Protein AF-A0A9E5V1C5-F1 (afdb_monomer_lite)

Radius of gyration: 19.88 Å; chains: 1; bounding box: 45×52×48 Å

Secondary structure (DSSP, 8-state):
-----TT----SGGGS-HHHHHHHHHHHHHHHHHHHTT----TTTT-------EEEB---HHHHHS--EEEEEEE-HHHHHHHHHHH---EEEETTEEEEEE--PPB---TTHHHHHHHHHTT-----S-TTPEEEEE-TTS-EEE-S----HHHHHHHHHHHHT-S------SSSSPPSSTTSTT-

pLDDT: mean 80.0, std 13.7, range [32.94, 95.69]

Foldseek 3Di:
DDDDQPPHACLDCVVDDPVRVVVVVVVVVVQVVCVVVVNDDD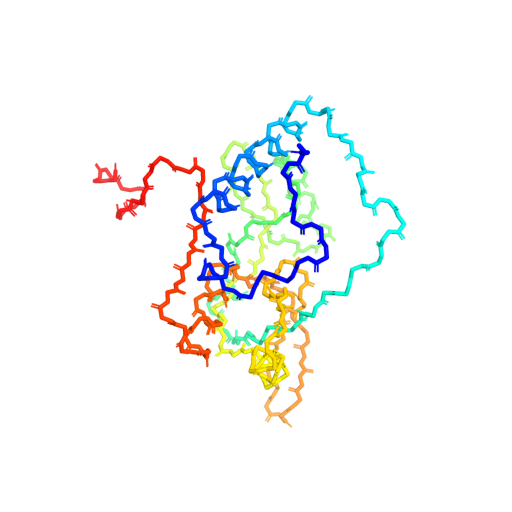PQPPPDDDADDEFEFDPPVVLQVDFDAFDDDWAAPVVVVVCCVPPVFDWDDDDNTIGTTFGAGQTDAGPCLVVVLVCSVVVHHHDYLDWDHFHWYQDPVRDIGGDPHTHDSVSVQVRSCVSNVPPDDDDDDPDPDDDDPPPDPRD

Sequence (187 aa):
MSFNLRNRSLLTILDLNQSELLYLLDLAHDLKRVKYSKTEQQHLKGKNIALIFEKPSTRTRCAFAHPTKPIGPIYTQTEAERLAAERGWAIAPDGDAYRRVVPSPEPRRILEMGAIQLLVQSGVLVICVGGGGIPVIVTPLGGIRGVEAVIDKDLAAALLATSLRAEALLLLTDVDAVYTDWGTSAA

Structure (mmCIF, N/CA/C/O backbone):
data_AF-A0A9E5V1C5-F1
#
_entry.id   AF-A0A9E5V1C5-F1
#
loop_
_atom_site.group_PDB
_atom_site.id
_atom_site.type_symbol
_atom_site.label_atom_id
_atom_site.label_alt_id
_atom_site.label_comp_id
_atom_site.label_asym_id
_atom_site.label_entity_id
_atom_site.label_seq_id
_atom_site.pdbx_PDB_ins_code
_atom_site.Cartn_x
_atom_site.Cartn_y
_atom_site.Cartn_z
_atom_site.occupancy
_atom_site.B_iso_or_equiv
_atom_site.auth_seq_id
_atom_site.auth_comp_id
_atom_site.auth_asym_id
_atom_site.auth_atom_id
_atom_site.pdbx_PDB_model_num
ATOM 1 N N . MET A 1 1 ? -15.435 28.798 14.109 1.00 45.38 1 MET A N 1
ATOM 2 C CA . MET A 1 1 ? -14.147 28.112 14.369 1.00 45.38 1 MET A CA 1
ATOM 3 C C . MET A 1 1 ? -13.798 27.301 13.134 1.00 45.38 1 MET A C 1
ATOM 5 O O . MET A 1 1 ? -14.719 26.748 12.548 1.00 45.38 1 MET A O 1
ATOM 9 N N . SER A 1 2 ? -12.534 27.256 12.702 1.00 69.81 2 SER A N 1
ATOM 10 C CA . SER A 1 2 ? -12.152 26.370 11.596 1.00 69.81 2 SER A CA 1
ATOM 11 C C . SER A 1 2 ? -12.303 24.913 12.036 1.00 69.81 2 SER A C 1
ATOM 13 O O . SER A 1 2 ? -11.806 24.510 13.093 1.00 69.81 2 SER A O 1
ATOM 15 N N . PHE A 1 3 ? -13.040 24.140 11.243 1.00 83.75 3 PHE A N 1
ATOM 16 C CA . PHE A 1 3 ? -13.225 22.713 11.465 1.00 83.75 3 PHE A CA 1
ATOM 17 C C . PHE A 1 3 ? -11.860 22.010 11.391 1.00 83.75 3 PHE A C 1
ATOM 19 O O . PHE A 1 3 ? -11.086 22.279 10.473 1.00 83.75 3 PHE A O 1
ATOM 26 N N . ASN A 1 4 ? -11.505 21.182 12.380 1.00 86.19 4 ASN A N 1
ATOM 27 C CA . ASN A 1 4 ? -10.223 20.472 12.389 1.00 86.19 4 ASN A CA 1
ATOM 28 C C . ASN A 1 4 ? -10.268 19.188 13.229 1.00 86.19 4 ASN A C 1
ATOM 30 O O . ASN A 1 4 ? -11.054 19.075 14.163 1.00 86.19 4 ASN A O 1
ATOM 34 N N . LEU A 1 5 ? -9.352 18.268 12.917 1.00 85.62 5 LEU A N 1
ATOM 35 C CA . LEU A 1 5 ? -9.169 16.976 13.589 1.00 85.62 5 LEU A CA 1
ATOM 36 C C . LEU A 1 5 ? -7.790 16.878 14.273 1.00 85.62 5 LEU A C 1
ATOM 38 O O . LEU A 1 5 ? -7.150 15.828 14.274 1.00 85.62 5 LEU A O 1
ATOM 42 N N . ARG A 1 6 ? -7.251 17.986 14.797 1.00 81.94 6 ARG A N 1
ATOM 43 C CA . ARG A 1 6 ? -5.910 17.970 15.412 1.00 81.94 6 ARG A CA 1
ATOM 44 C C . ARG A 1 6 ? -5.895 17.109 16.675 1.00 81.94 6 ARG A C 1
ATOM 46 O O . ARG A 1 6 ? -6.834 17.151 17.461 1.00 81.94 6 ARG A O 1
ATOM 53 N N . ASN A 1 7 ? -4.802 16.368 16.879 1.00 71.62 7 ASN A N 1
ATOM 54 C CA . ASN A 1 7 ? -4.616 15.426 17.994 1.00 71.62 7 ASN A CA 1
ATOM 55 C C . ASN A 1 7 ? -5.717 14.355 18.113 1.00 71.62 7 ASN A C 1
ATOM 57 O O . ASN A 1 7 ? -5.852 13.728 19.161 1.00 71.62 7 ASN A O 1
ATOM 61 N N . ARG A 1 8 ? -6.494 14.132 17.048 1.00 65.88 8 ARG A N 1
ATOM 62 C CA . ARG A 1 8 ? -7.441 13.025 16.963 1.00 65.88 8 ARG A CA 1
ATOM 63 C C . ARG A 1 8 ? -6.730 11.787 16.436 1.00 65.88 8 ARG A C 1
ATOM 65 O O . ARG A 1 8 ? -6.003 11.849 15.445 1.00 65.88 8 ARG A O 1
ATOM 72 N N . SER A 1 9 ? -7.009 10.662 17.075 1.00 51.53 9 SER A N 1
ATOM 73 C CA . SER A 1 9 ? -6.799 9.343 16.488 1.00 51.53 9 SER A CA 1
ATOM 74 C C . SER A 1 9 ? -7.978 9.029 15.556 1.00 51.53 9 SER A C 1
ATOM 76 O O . SER A 1 9 ? -9.112 9.399 15.854 1.00 51.53 9 SER A O 1
ATOM 78 N N . LEU A 1 10 ? -7.711 8.373 14.430 1.00 57.38 10 LEU A N 1
ATOM 79 C CA . LEU A 1 10 ? -8.699 7.872 13.465 1.00 57.38 10 LEU A CA 1
ATOM 80 C C . LEU A 1 10 ? -8.613 6.339 13.448 1.00 57.38 10 LEU A C 1
ATOM 82 O O . LEU A 1 10 ? -7.885 5.795 12.633 1.00 57.38 10 LEU A O 1
ATOM 86 N N . LEU A 1 11 ? -9.259 5.645 14.390 1.00 52.28 11 LEU A N 1
ATOM 87 C CA . LEU A 1 11 ? -9.093 4.193 14.596 1.00 52.28 11 LEU A CA 1
ATOM 88 C C . LEU A 1 11 ? -9.928 3.394 13.598 1.00 52.28 11 LEU A C 1
ATOM 90 O O . LEU A 1 11 ? -9.489 2.382 13.056 1.00 52.28 11 LEU A O 1
ATOM 94 N N . THR A 1 12 ? -11.145 3.875 13.377 1.00 48.09 12 THR A N 1
ATOM 95 C CA . THR A 1 12 ? -12.145 3.324 12.471 1.00 48.09 12 THR A CA 1
ATOM 96 C C . THR A 1 12 ? -12.968 4.463 11.879 1.00 48.09 12 THR A C 1
ATOM 98 O O . THR A 1 12 ? -13.038 5.561 12.431 1.00 48.09 12 THR A O 1
ATOM 101 N N . ILE A 1 13 ? -13.631 4.207 10.751 1.00 67.56 13 ILE A N 1
ATOM 102 C CA . ILE A 1 13 ? -14.575 5.167 10.172 1.00 67.56 13 ILE A CA 1
ATOM 103 C C . ILE A 1 13 ? -15.761 5.446 11.107 1.00 67.56 13 ILE A C 1
ATOM 105 O O . ILE A 1 13 ? -16.366 6.507 11.014 1.00 67.56 13 ILE A O 1
ATOM 109 N N . LEU A 1 14 ? -16.053 4.535 12.044 1.00 67.50 14 LEU A N 1
ATOM 110 C CA . LEU A 1 14 ? -17.102 4.711 13.053 1.00 67.50 14 LEU A CA 1
ATOM 111 C C . LEU A 1 14 ? -16.777 5.814 14.077 1.00 67.50 14 LEU A C 1
ATOM 113 O O . LEU A 1 14 ? -17.687 6.322 14.724 1.00 67.50 14 LEU A O 1
ATOM 117 N N . ASP A 1 15 ? -15.507 6.220 14.198 1.00 70.00 15 ASP A N 1
ATOM 118 C CA . ASP A 1 15 ? -15.093 7.324 15.079 1.00 70.00 15 ASP A CA 1
ATOM 119 C C . ASP A 1 15 ? -15.381 8.703 14.472 1.00 70.00 15 ASP A C 1
ATOM 121 O O . ASP A 1 15 ? -15.167 9.735 15.122 1.00 70.00 15 ASP A O 1
ATOM 125 N N . LEU A 1 16 ? -15.793 8.726 13.203 1.00 80.38 16 LEU A N 1
ATOM 126 C CA . LEU A 1 16 ? -16.091 9.930 12.456 1.00 80.38 16 LEU A CA 1
ATOM 127 C C . LEU A 1 16 ? -17.596 10.098 12.344 1.00 80.38 16 LEU A C 1
ATOM 129 O O . LEU A 1 16 ? -18.310 9.224 11.852 1.00 80.38 16 LEU A O 1
ATOM 133 N N . ASN A 1 17 ? -18.078 11.277 12.715 1.00 86.88 17 ASN A N 1
ATOM 134 C CA . ASN A 1 17 ? -19.391 11.686 12.246 1.00 86.88 17 ASN A CA 1
ATOM 135 C C . ASN A 1 17 ? -19.334 12.058 10.752 1.00 86.88 17 ASN A C 1
ATOM 137 O O . ASN A 1 17 ? -18.265 12.271 10.173 1.00 86.88 17 ASN A O 1
ATOM 141 N N . GLN A 1 18 ? -20.505 12.174 10.126 1.00 88.06 18 GLN A N 1
ATOM 142 C CA . GLN A 1 18 ? -20.627 12.487 8.701 1.00 88.06 18 GLN A CA 1
ATOM 143 C C . GLN A 1 18 ? -19.845 13.748 8.297 1.00 88.06 18 GLN A C 1
ATOM 145 O O . GLN A 1 18 ? -19.203 13.762 7.251 1.00 88.06 18 GLN A O 1
ATOM 150 N N . SER A 1 19 ? -19.862 14.797 9.121 1.00 91.00 19 SER A N 1
ATOM 151 C CA . SER A 1 19 ? -19.159 16.050 8.832 1.00 91.00 19 SER A CA 1
ATOM 152 C C . SER A 1 19 ? -17.639 15.888 8.893 1.00 91.00 19 SER A C 1
ATOM 154 O O . SER A 1 19 ? -16.930 16.459 8.071 1.00 91.00 19 SER A O 1
ATOM 156 N N . GLU A 1 20 ? -17.128 15.092 9.836 1.00 89.62 20 GLU A N 1
ATOM 157 C CA . GLU A 1 20 ? -15.695 14.788 9.946 1.00 89.62 20 GLU A CA 1
ATOM 158 C C . GLU A 1 20 ? -15.205 13.929 8.778 1.00 89.62 20 GLU A C 1
ATOM 160 O O . GLU A 1 20 ? -14.121 14.178 8.246 1.00 89.62 20 GLU A O 1
ATOM 165 N N . LEU A 1 21 ? -16.015 12.959 8.348 1.00 87.12 21 LEU A N 1
ATOM 166 C CA . LEU A 1 21 ? -15.720 12.143 7.176 1.00 87.12 21 LEU A CA 1
ATOM 167 C C . LEU A 1 21 ? -15.693 12.990 5.899 1.00 87.12 21 LEU A C 1
ATOM 169 O O . LEU A 1 21 ? -14.724 12.917 5.147 1.00 87.12 21 LEU A O 1
ATOM 173 N N . LEU A 1 22 ? -16.714 13.823 5.677 1.00 90.88 22 LEU A N 1
ATOM 174 C CA . LEU A 1 22 ? -16.767 14.727 4.524 1.00 90.88 22 LEU A CA 1
ATOM 175 C C . LEU A 1 22 ? -15.579 15.694 4.520 1.00 90.88 22 LEU A C 1
ATOM 177 O O . LEU A 1 22 ? -14.919 15.838 3.498 1.00 90.88 22 LEU A O 1
ATOM 181 N N . TYR A 1 23 ? -15.222 16.255 5.677 1.00 92.31 23 TYR A N 1
ATOM 182 C CA . TYR A 1 23 ? -14.036 17.099 5.802 1.00 92.31 23 TYR A CA 1
ATOM 183 C C . TYR A 1 23 ? -12.741 16.376 5.399 1.00 92.31 23 TYR A C 1
ATOM 185 O O . TYR A 1 23 ? -11.896 16.962 4.725 1.00 92.31 23 TYR A O 1
ATOM 193 N N . LEU A 1 24 ? -12.557 15.112 5.800 1.00 88.06 24 LEU A N 1
ATOM 194 C CA . LEU A 1 24 ? -11.379 14.332 5.408 1.00 88.06 24 LEU A CA 1
ATOM 195 C C . LEU A 1 24 ? -11.354 14.032 3.907 1.00 88.06 24 LEU A C 1
ATOM 197 O O . LEU A 1 24 ? -10.277 14.064 3.310 1.00 88.06 24 LEU A O 1
ATOM 201 N N . LEU A 1 25 ? -12.513 13.758 3.303 1.00 87.81 25 LEU A N 1
ATOM 202 C CA . LEU A 1 25 ? -12.638 13.536 1.862 1.00 87.81 25 LEU A CA 1
ATOM 203 C C . LEU A 1 25 ? -12.319 14.812 1.071 1.00 87.81 25 LEU A C 1
ATOM 205 O O . LEU A 1 25 ? -11.510 14.757 0.144 1.00 87.81 25 LEU A O 1
ATOM 209 N N . ASP A 1 26 ? -12.867 15.954 1.486 1.00 92.88 26 ASP A N 1
ATOM 210 C CA . ASP A 1 26 ? -12.590 17.260 0.879 1.00 92.88 26 ASP A CA 1
ATOM 211 C C . ASP A 1 26 ? -11.104 17.620 1.009 1.00 92.88 26 ASP A C 1
ATOM 213 O O . ASP A 1 26 ? -10.451 17.987 0.031 1.00 92.88 26 ASP A O 1
ATOM 217 N N . LEU A 1 27 ? -10.524 17.420 2.198 1.00 90.81 27 LEU A N 1
ATOM 218 C CA . LEU A 1 27 ? -9.102 17.656 2.433 1.00 90.81 27 LEU A CA 1
ATOM 219 C C . LEU A 1 27 ? -8.223 16.748 1.562 1.00 90.81 27 LEU A C 1
ATOM 221 O O . LEU A 1 27 ? -7.225 17.207 1.007 1.00 90.81 27 LEU A O 1
ATOM 225 N N . ALA A 1 28 ? -8.569 15.466 1.429 1.00 83.56 28 ALA A N 1
ATOM 226 C CA . ALA A 1 28 ? -7.840 14.533 0.575 1.00 83.56 28 ALA A CA 1
ATOM 227 C C . ALA A 1 28 ? -7.922 14.940 -0.905 1.00 83.56 28 ALA A C 1
ATOM 229 O O . ALA A 1 28 ? -6.905 14.908 -1.606 1.00 83.56 28 ALA A O 1
ATOM 230 N N . HIS A 1 29 ? -9.102 15.363 -1.365 1.00 87.50 29 HIS A N 1
ATOM 231 C CA . HIS A 1 29 ? -9.308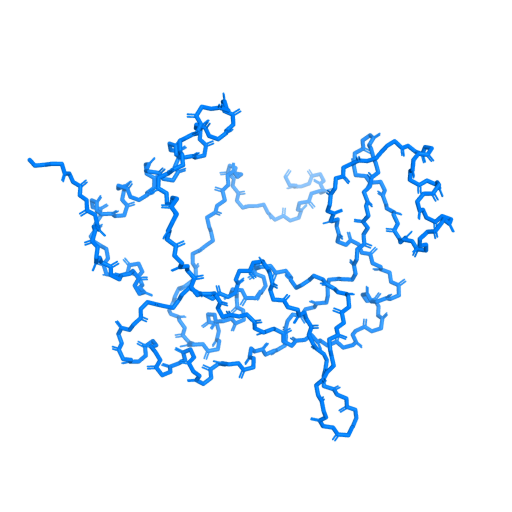 15.884 -2.713 1.00 87.50 29 HIS A CA 1
ATOM 232 C C . HIS A 1 29 ? -8.445 17.127 -2.972 1.00 87.50 29 HIS A C 1
ATOM 234 O O . HIS A 1 29 ? -7.719 17.186 -3.968 1.00 87.50 29 HIS A O 1
ATOM 240 N N . ASP A 1 30 ? -8.450 18.086 -2.046 1.00 91.25 30 ASP A N 1
ATOM 241 C CA . ASP A 1 30 ? -7.667 19.314 -2.154 1.00 91.25 30 ASP A CA 1
ATOM 242 C C . ASP A 1 30 ? -6.163 19.050 -2.156 1.00 91.25 30 ASP A C 1
ATOM 244 O O . ASP A 1 30 ? -5.456 19.559 -3.028 1.00 91.25 30 ASP A O 1
ATOM 248 N N . LEU A 1 31 ? -5.670 18.211 -1.238 1.00 87.12 31 LEU A N 1
ATOM 249 C CA . LEU A 1 31 ? -4.260 17.814 -1.183 1.00 87.12 31 LEU A CA 1
ATOM 250 C C . LEU A 1 31 ? -3.818 17.129 -2.479 1.00 87.12 31 LEU A C 1
ATOM 252 O O . LEU A 1 31 ? -2.732 17.400 -2.997 1.00 87.12 31 LEU A O 1
ATOM 256 N N . LYS A 1 32 ? -4.676 16.275 -3.044 1.00 84.88 32 LYS A N 1
ATOM 257 C CA . LYS A 1 32 ? -4.422 15.637 -4.334 1.00 84.88 32 LYS A CA 1
ATOM 258 C C . LYS A 1 32 ? -4.339 16.684 -5.446 1.00 84.88 32 LYS A C 1
ATOM 260 O O . LYS A 1 32 ? -3.356 16.701 -6.187 1.00 84.88 32 LYS A O 1
ATOM 265 N N . ARG A 1 33 ? -5.313 17.592 -5.526 1.00 91.62 33 ARG A N 1
ATOM 266 C CA . ARG A 1 33 ? -5.356 18.675 -6.518 1.00 91.62 33 ARG A CA 1
ATOM 267 C C . ARG A 1 33 ? -4.103 19.553 -6.467 1.00 91.62 33 ARG A C 1
ATOM 269 O O . ARG A 1 33 ? -3.463 19.726 -7.502 1.00 91.62 33 ARG A O 1
ATOM 276 N N . VAL A 1 34 ? -3.708 20.042 -5.285 1.00 91.50 34 VAL A N 1
ATOM 277 C CA . VAL A 1 34 ? -2.530 20.925 -5.143 1.00 91.50 34 VAL A CA 1
ATOM 278 C C . VAL A 1 34 ? -1.211 20.219 -5.455 1.00 91.50 34 VAL A C 1
ATOM 280 O O . VAL A 1 34 ? -0.269 20.849 -5.940 1.00 91.50 34 VAL A O 1
ATOM 283 N N . LYS A 1 35 ? -1.137 18.903 -5.227 1.00 83.62 35 LYS A N 1
ATOM 284 C CA . LYS A 1 35 ? 0.010 18.087 -5.627 1.00 83.62 35 LYS A CA 1
ATOM 285 C C . LYS A 1 35 ? 0.129 17.996 -7.149 1.00 83.62 35 LYS A C 1
ATOM 287 O O . LYS A 1 35 ? 1.217 18.211 -7.682 1.00 83.62 35 LYS A O 1
ATOM 292 N N . TYR A 1 36 ? -0.971 17.735 -7.861 1.00 83.44 36 TYR A N 1
ATOM 293 C CA . TYR A 1 36 ? -0.964 17.681 -9.331 1.00 83.44 36 TYR A CA 1
ATOM 294 C C . TYR A 1 36 ? -0.681 19.040 -9.975 1.00 83.44 36 TYR A C 1
ATOM 296 O O . TYR A 1 36 ? 0.046 19.101 -10.965 1.00 83.44 36 TYR A O 1
ATOM 304 N N . SER A 1 37 ? -1.175 20.134 -9.389 1.00 91.19 37 SER A N 1
ATOM 305 C CA . SER A 1 37 ? -0.855 21.493 -9.846 1.00 91.19 37 SER A CA 1
ATOM 306 C C . SER A 1 37 ? 0.536 21.978 -9.423 1.00 91.19 37 SER A C 1
ATOM 308 O O . SER A 1 37 ? 0.910 23.094 -9.770 1.00 91.19 37 SER A O 1
ATOM 310 N N . LYS A 1 38 ? 1.319 21.163 -8.698 1.00 88.81 38 LYS A N 1
ATOM 311 C CA . LYS A 1 38 ? 2.656 21.504 -8.173 1.00 88.81 38 LYS A CA 1
ATOM 312 C C . LYS A 1 38 ? 2.671 22.741 -7.260 1.00 88.81 38 LYS A C 1
ATOM 314 O O . LYS A 1 38 ? 3.682 23.430 -7.164 1.00 88.81 38 LYS A O 1
ATOM 319 N N . THR A 1 39 ? 1.567 23.006 -6.566 1.00 92.44 39 THR A N 1
ATOM 320 C CA . THR A 1 39 ? 1.412 24.120 -5.611 1.00 92.44 39 THR A CA 1
ATOM 321 C C . THR A 1 39 ? 1.325 23.640 -4.159 1.00 92.44 39 THR A C 1
ATOM 323 O O . THR A 1 39 ? 0.859 24.369 -3.285 1.00 92.44 39 THR A O 1
ATOM 326 N N . GLU A 1 40 ? 1.731 22.397 -3.893 1.00 91.81 40 GLU A N 1
ATOM 327 C CA . GLU A 1 40 ? 1.742 21.794 -2.559 1.00 91.81 40 GLU A CA 1
ATOM 328 C C . GLU A 1 40 ? 2.684 22.541 -1.597 1.00 91.81 40 GLU A C 1
ATOM 330 O O . GLU A 1 40 ? 3.804 22.912 -1.951 1.00 91.81 40 GLU A O 1
ATOM 335 N N . GLN A 1 41 ? 2.241 22.721 -0.349 1.00 92.12 41 GLN A N 1
ATOM 336 C CA . GLN A 1 41 ? 3.047 23.283 0.734 1.00 92.12 41 GLN A CA 1
ATOM 337 C C . GLN A 1 41 ? 3.414 22.204 1.761 1.00 92.12 41 GLN A C 1
ATOM 339 O O . GLN A 1 41 ? 2.605 21.358 2.138 1.00 92.12 41 GLN A O 1
ATOM 344 N N . GLN A 1 42 ? 4.649 22.249 2.266 1.00 85.56 42 GLN A N 1
ATOM 345 C CA . GLN A 1 42 ? 5.155 21.262 3.223 1.00 85.56 42 GLN A CA 1
ATOM 346 C C . GLN A 1 42 ? 4.707 21.574 4.659 1.00 85.56 42 GLN A C 1
ATOM 348 O O . GLN A 1 42 ? 5.436 22.191 5.435 1.00 85.56 42 GLN A O 1
ATOM 353 N N . HIS A 1 43 ? 3.522 21.101 5.044 1.00 85.75 43 HIS A N 1
ATOM 354 C CA . HIS A 1 43 ? 2.947 21.360 6.374 1.00 85.75 43 HIS A CA 1
ATOM 355 C C . HIS A 1 43 ? 3.533 20.510 7.518 1.00 85.75 43 HIS A C 1
ATOM 357 O O . HIS A 1 43 ? 3.315 20.824 8.687 1.00 85.75 43 HIS A O 1
ATOM 363 N N . LEU A 1 44 ? 4.280 19.443 7.209 1.00 79.88 44 LEU A N 1
ATOM 364 C CA . LEU A 1 44 ? 4.800 18.480 8.195 1.00 79.88 44 LEU A CA 1
ATOM 365 C C . LEU A 1 44 ? 6.328 18.531 8.366 1.00 79.88 44 LEU A C 1
ATOM 367 O O . LEU A 1 44 ? 6.926 17.609 8.921 1.00 79.88 44 LEU A O 1
ATOM 371 N N . LYS A 1 45 ? 6.985 19.603 7.905 1.00 79.88 45 LYS A N 1
ATOM 372 C CA . LYS A 1 45 ? 8.441 19.756 8.029 1.00 79.88 45 LYS A CA 1
ATOM 373 C C . LYS A 1 45 ? 8.869 19.684 9.505 1.00 79.88 45 LYS A C 1
ATOM 375 O O . LYS A 1 45 ? 8.339 20.403 10.346 1.00 79.88 45 LYS A O 1
ATOM 380 N N . GLY A 1 46 ? 9.827 18.807 9.813 1.00 63.50 46 GLY A N 1
ATOM 381 C CA . GLY A 1 46 ? 10.335 18.594 11.176 1.00 63.50 46 GLY A CA 1
ATOM 382 C C . GLY A 1 46 ? 9.480 17.674 12.058 1.00 63.50 46 GLY A C 1
ATOM 383 O O . GLY A 1 46 ? 9.770 17.537 13.244 1.00 63.50 46 GLY A O 1
ATOM 384 N N . LYS A 1 47 ? 8.431 17.041 11.514 1.00 54.81 47 LYS A N 1
ATOM 385 C CA . LYS A 1 47 ? 7.675 15.994 12.213 1.00 54.81 47 LYS A CA 1
ATOM 386 C C . LYS A 1 47 ? 8.281 14.623 11.919 1.00 54.81 47 LYS A C 1
ATOM 388 O O . LYS A 1 47 ? 8.507 14.281 10.763 1.00 54.81 47 LYS A O 1
ATOM 393 N N . ASN A 1 48 ? 8.492 13.835 12.969 1.00 41.50 48 ASN A N 1
ATOM 394 C CA . ASN A 1 48 ? 8.916 12.442 12.862 1.00 41.50 48 ASN A CA 1
ATOM 395 C C . ASN A 1 48 ? 7.676 11.548 12.957 1.00 41.50 48 ASN A C 1
ATOM 397 O O . ASN A 1 48 ? 6.938 11.627 13.937 1.00 41.50 48 ASN A O 1
ATOM 401 N N . ILE A 1 49 ? 7.443 10.722 11.938 1.00 45.94 49 ILE A N 1
ATOM 402 C CA . ILE A 1 49 ? 6.338 9.759 11.889 1.00 45.94 49 ILE A CA 1
ATOM 403 C C . ILE A 1 49 ? 6.960 8.365 11.928 1.00 45.94 49 ILE A C 1
ATOM 405 O O . ILE A 1 49 ? 7.751 8.021 11.052 1.00 45.94 49 ILE A O 1
ATOM 409 N N . ALA A 1 50 ? 6.624 7.574 12.947 1.00 32.94 50 ALA A N 1
ATOM 410 C CA . ALA A 1 50 ? 7.010 6.171 12.999 1.00 32.94 50 ALA A CA 1
ATOM 411 C C . ALA A 1 50 ? 6.034 5.360 12.146 1.00 32.94 50 ALA A C 1
ATOM 413 O O . ALA A 1 50 ? 4.821 5.433 12.337 1.00 32.94 50 ALA A O 1
ATOM 414 N N . LEU A 1 51 ? 6.572 4.602 11.198 1.00 36.88 51 LEU A N 1
ATOM 415 C CA . LEU A 1 51 ? 5.797 3.731 10.332 1.00 36.88 51 LEU A CA 1
ATOM 416 C C . LEU A 1 51 ? 6.265 2.295 10.561 1.00 36.88 51 LEU A C 1
ATOM 418 O O . LEU A 1 51 ? 7.436 1.986 10.346 1.00 36.88 51 LEU A O 1
ATOM 422 N N . ILE A 1 52 ? 5.366 1.430 11.026 1.00 41.88 52 ILE A N 1
ATOM 423 C CA . ILE A 1 52 ? 5.684 0.028 11.312 1.00 41.88 52 ILE A CA 1
ATOM 424 C C . ILE A 1 52 ? 5.336 -0.796 10.075 1.00 41.88 52 ILE A C 1
ATOM 426 O O . ILE A 1 52 ? 4.177 -0.835 9.647 1.00 41.88 52 ILE A O 1
ATOM 430 N N . PHE A 1 53 ? 6.344 -1.444 9.490 1.00 45.28 53 PHE A N 1
ATOM 431 C CA . PHE A 1 53 ? 6.166 -2.229 8.278 1.00 45.28 53 PHE A CA 1
ATOM 432 C C . PHE A 1 53 ? 7.000 -3.519 8.269 1.00 45.28 53 PHE A C 1
ATOM 434 O O . PHE A 1 53 ? 8.150 -3.491 7.842 1.00 45.28 53 PHE A O 1
ATOM 441 N N . GLU A 1 54 ? 6.388 -4.670 8.547 1.00 48.03 54 GLU A N 1
ATOM 442 C CA . GLU A 1 54 ? 6.849 -5.938 7.974 1.00 48.03 54 GLU A CA 1
ATOM 443 C C . GLU A 1 54 ? 5.669 -6.741 7.418 1.00 48.03 54 GLU A C 1
ATOM 445 O O . GLU A 1 54 ? 4.608 -6.890 8.028 1.00 48.03 54 GLU A O 1
ATOM 450 N N . LYS A 1 55 ? 5.836 -7.244 6.191 1.00 53.78 55 LYS A N 1
ATOM 451 C CA . LYS A 1 55 ? 4.833 -8.068 5.508 1.00 53.78 55 LYS A CA 1
ATOM 452 C C . LYS A 1 55 ? 5.491 -9.336 4.973 1.00 53.78 55 LYS A C 1
ATOM 454 O O . LYS A 1 55 ? 6.260 -9.273 4.013 1.00 53.78 55 LYS A O 1
ATOM 459 N N . PRO A 1 56 ? 5.214 -10.497 5.565 1.00 48.38 56 PRO A N 1
ATOM 460 C CA . PRO A 1 56 ? 5.707 -11.755 5.054 1.00 48.38 56 PRO A CA 1
ATOM 461 C C . PRO A 1 56 ? 5.009 -12.140 3.753 1.00 48.38 56 PRO A C 1
ATOM 463 O O . PRO A 1 56 ? 3.792 -12.054 3.577 1.00 48.38 56 PRO A O 1
ATOM 466 N N . SER A 1 57 ? 5.859 -12.600 2.856 1.00 50.38 57 SER A N 1
ATOM 467 C CA . SER A 1 57 ? 5.645 -12.981 1.480 1.00 50.38 57 SER A CA 1
ATOM 468 C C . SER A 1 57 ? 5.875 -14.484 1.343 1.00 50.38 57 SER A C 1
ATOM 470 O O . SER A 1 57 ? 6.795 -15.040 1.950 1.00 50.38 57 SER A O 1
ATOM 472 N N . THR A 1 58 ? 5.062 -15.172 0.541 1.00 47.78 58 THR A N 1
ATOM 473 C CA . THR A 1 58 ? 5.387 -16.545 0.127 1.00 47.78 58 THR A CA 1
ATOM 474 C C . THR A 1 58 ? 6.390 -16.550 -1.014 1.00 47.78 58 THR A C 1
ATOM 476 O O . THR A 1 58 ? 6.335 -15.734 -1.931 1.00 47.78 58 THR A O 1
ATOM 479 N N . ARG A 1 59 ? 7.267 -17.557 -1.016 1.00 48.72 59 ARG A N 1
ATOM 480 C CA . ARG A 1 59 ? 8.129 -17.892 -2.152 1.00 48.72 59 ARG A CA 1
ATOM 481 C C . ARG A 1 59 ? 7.285 -18.543 -3.257 1.00 48.72 59 ARG A C 1
ATOM 483 O O . ARG A 1 59 ? 7.427 -19.729 -3.537 1.00 48.72 59 ARG A O 1
ATOM 490 N N . THR A 1 60 ? 6.362 -17.795 -3.858 1.00 53.00 60 THR A N 1
ATOM 491 C CA . THR A 1 60 ? 5.556 -18.290 -4.978 1.00 53.00 60 THR A CA 1
ATOM 492 C C . THR A 1 60 ? 6.455 -18.323 -6.206 1.00 53.00 60 THR A C 1
ATOM 494 O O . THR A 1 60 ? 6.741 -17.280 -6.792 1.00 53.00 60 THR A O 1
ATOM 497 N N . ARG A 1 61 ? 6.951 -19.513 -6.577 1.00 49.94 61 ARG A N 1
ATOM 498 C CA . ARG A 1 61 ? 7.906 -19.693 -7.688 1.00 49.94 61 ARG A CA 1
ATOM 499 C C . ARG A 1 61 ? 7.464 -18.948 -8.957 1.00 49.94 61 ARG A C 1
ATOM 501 O O . ARG A 1 61 ? 8.315 -18.358 -9.605 1.00 49.94 61 ARG A O 1
ATOM 508 N N . CYS A 1 62 ? 6.163 -18.896 -9.253 1.00 55.38 62 CYS A N 1
ATOM 509 C CA . CYS A 1 62 ? 5.623 -18.186 -10.416 1.00 55.38 62 CYS A CA 1
ATOM 510 C C . CYS A 1 62 ? 5.864 -16.668 -10.377 1.00 55.38 62 CYS A C 1
ATOM 512 O O . CYS A 1 62 ? 6.397 -16.131 -11.341 1.00 55.38 62 CYS A O 1
ATOM 514 N N . ALA A 1 63 ? 5.551 -15.992 -9.264 1.00 61.62 63 ALA A N 1
ATOM 515 C CA . ALA A 1 63 ? 5.694 -14.535 -9.145 1.00 61.62 63 ALA A CA 1
ATOM 516 C C . ALA A 1 63 ? 7.163 -14.079 -9.147 1.00 61.62 63 ALA A C 1
ATOM 518 O O . ALA A 1 63 ? 7.476 -12.984 -9.604 1.00 61.62 63 ALA A O 1
ATOM 519 N N . PHE A 1 64 ? 8.068 -14.922 -8.637 1.00 70.62 64 PHE A N 1
ATOM 520 C CA . PHE A 1 64 ? 9.509 -14.654 -8.665 1.00 70.62 64 PHE A CA 1
ATOM 521 C C . PHE A 1 64 ? 10.166 -15.013 -10.002 1.00 70.62 64 PHE A C 1
ATOM 523 O O . PHE A 1 64 ? 11.165 -14.398 -10.356 1.00 70.62 64 PHE A O 1
ATOM 530 N N . ALA A 1 65 ? 9.629 -15.994 -10.734 1.00 74.12 65 ALA A N 1
ATOM 531 C CA . ALA A 1 65 ? 10.112 -16.346 -12.068 1.00 74.12 65 ALA A CA 1
ATOM 532 C C . ALA A 1 65 ? 9.638 -15.351 -13.140 1.00 74.12 65 ALA A C 1
ATOM 534 O O . ALA A 1 65 ? 10.371 -15.095 -14.088 1.00 74.12 65 ALA A O 1
ATOM 535 N N . HIS A 1 66 ? 8.443 -14.778 -12.970 1.00 81.62 66 HIS A N 1
ATOM 536 C CA . HIS A 1 66 ? 7.837 -13.832 -13.907 1.00 81.62 66 HIS A CA 1
ATOM 537 C C . HIS A 1 66 ? 7.382 -12.575 -13.149 1.00 81.62 66 HIS A C 1
ATOM 539 O O . HIS A 1 66 ? 6.217 -12.477 -12.759 1.00 81.62 66 HIS A O 1
ATOM 545 N N . PRO A 1 67 ? 8.299 -11.631 -12.870 1.00 85.56 67 PRO A N 1
ATOM 546 C CA . PRO A 1 67 ? 7.954 -10.375 -12.218 1.00 85.56 67 PRO A CA 1
ATOM 547 C C . PRO A 1 67 ? 7.087 -9.510 -13.138 1.00 85.56 67 PRO A C 1
ATOM 549 O O . PRO A 1 67 ? 7.428 -9.294 -14.296 1.00 85.56 67 PRO A O 1
ATOM 552 N N . THR A 1 68 ? 5.984 -8.986 -12.609 1.00 87.25 68 THR A N 1
ATOM 553 C CA . THR A 1 68 ? 5.022 -8.183 -13.384 1.00 87.25 68 THR A CA 1
ATOM 554 C C . THR A 1 68 ? 4.716 -6.827 -12.762 1.00 87.25 68 THR A C 1
ATOM 556 O O . THR A 1 68 ? 4.127 -5.984 -13.427 1.00 87.25 68 THR A O 1
ATOM 559 N N . LYS A 1 69 ? 5.093 -6.576 -11.499 1.00 87.94 69 LYS A N 1
ATOM 560 C CA . LYS A 1 69 ? 4.673 -5.358 -10.796 1.00 87.94 69 LYS A CA 1
ATOM 561 C C . LYS A 1 69 ? 5.580 -4.180 -11.160 1.00 87.94 69 LYS A C 1
ATOM 563 O O . LYS A 1 69 ? 6.752 -4.217 -10.778 1.00 87.94 69 LYS A O 1
ATOM 568 N N . PRO A 1 70 ? 5.062 -3.133 -11.825 1.00 89.25 70 PRO A N 1
ATOM 569 C CA . PRO A 1 70 ? 5.846 -1.958 -12.186 1.00 89.25 70 PRO A CA 1
ATOM 570 C C . PRO A 1 70 ? 6.310 -1.176 -10.951 1.00 89.25 70 PRO A C 1
ATOM 572 O O . PRO A 1 70 ? 5.524 -0.919 -10.037 1.00 89.25 70 PRO A O 1
ATOM 575 N N . ILE A 1 71 ? 7.576 -0.756 -10.944 1.00 87.00 71 ILE A N 1
ATOM 576 C CA . ILE A 1 71 ? 8.171 0.107 -9.919 1.00 87.00 71 ILE A CA 1
ATOM 577 C C . ILE A 1 71 ? 9.088 1.171 -10.524 1.00 87.00 71 ILE A C 1
ATOM 579 O O . ILE A 1 71 ? 9.718 0.968 -11.560 1.00 87.00 71 ILE A O 1
ATOM 583 N N . GLY A 1 72 ? 9.237 2.286 -9.810 1.00 86.25 72 GLY A N 1
ATOM 584 C CA . GLY A 1 72 ? 10.185 3.333 -10.180 1.00 86.25 72 GLY A CA 1
ATOM 585 C C . GLY A 1 72 ? 9.744 4.167 -11.393 1.00 86.25 72 GLY A C 1
ATOM 586 O O . GLY A 1 72 ? 8.557 4.200 -11.726 1.00 86.25 72 GLY A O 1
ATOM 587 N N . PRO A 1 73 ? 10.680 4.912 -12.003 1.00 90.44 73 PRO A N 1
ATOM 588 C CA . PRO A 1 73 ? 10.382 5.811 -13.113 1.00 90.44 73 PRO A CA 1
ATOM 589 C C . PRO A 1 73 ? 10.140 5.046 -14.424 1.00 90.44 73 PRO A C 1
ATOM 591 O O . PRO A 1 73 ? 10.406 3.850 -14.523 1.00 90.44 73 PRO A O 1
ATOM 594 N N . ILE A 1 74 ? 9.622 5.758 -15.425 1.00 93.50 74 ILE A N 1
ATOM 595 C CA . ILE A 1 74 ? 9.497 5.267 -16.804 1.00 93.50 74 ILE A CA 1
ATOM 596 C C . ILE A 1 74 ? 10.805 5.488 -17.571 1.00 93.50 74 ILE A C 1
ATOM 598 O O . ILE A 1 74 ? 11.525 6.448 -17.297 1.00 93.50 74 ILE A O 1
ATOM 602 N N . TYR A 1 75 ? 11.082 4.610 -18.528 1.00 93.69 75 TYR A N 1
ATOM 603 C CA . TYR A 1 75 ? 12.285 4.597 -19.352 1.00 93.69 75 TYR A CA 1
ATOM 604 C C . TYR A 1 75 ? 11.927 4.509 -20.833 1.00 93.69 75 TYR A C 1
ATOM 606 O O . TYR A 1 75 ? 10.917 3.907 -21.210 1.00 93.69 75 TYR A O 1
ATOM 614 N N . THR A 1 76 ? 12.794 5.063 -21.676 1.00 95.25 76 THR A N 1
ATOM 615 C CA . THR A 1 76 ? 12.815 4.743 -23.108 1.00 95.25 76 THR A CA 1
ATOM 616 C C . THR A 1 76 ? 13.303 3.309 -23.329 1.00 95.25 76 THR A C 1
ATOM 618 O O . THR A 1 76 ? 13.939 2.718 -22.453 1.00 95.25 76 THR A O 1
ATOM 621 N N . GLN A 1 77 ? 13.054 2.747 -24.514 1.00 92.56 77 GLN A N 1
ATOM 622 C CA . GLN A 1 77 ? 13.520 1.399 -24.850 1.00 92.56 77 GLN A CA 1
ATOM 623 C C . GLN A 1 77 ? 15.045 1.257 -24.707 1.00 92.56 77 GLN A C 1
ATOM 625 O O . GLN A 1 77 ? 15.522 0.328 -24.063 1.00 92.56 77 GLN A O 1
ATOM 630 N N . THR A 1 78 ? 15.812 2.214 -25.237 1.00 94.12 78 THR A N 1
ATOM 631 C CA . THR A 1 78 ? 17.281 2.191 -25.173 1.00 94.12 78 THR A CA 1
ATOM 632 C C . THR A 1 78 ? 17.793 2.245 -23.731 1.00 94.12 78 THR A C 1
ATOM 634 O O . THR A 1 78 ? 18.727 1.532 -23.365 1.00 94.12 78 THR A O 1
ATOM 637 N N . GLU A 1 79 ? 17.178 3.072 -22.878 1.00 94.00 79 GLU A N 1
ATOM 638 C CA . GLU A 1 79 ? 17.530 3.138 -21.456 1.00 94.00 79 GLU A CA 1
ATOM 639 C C . GLU A 1 79 ? 17.172 1.850 -20.719 1.00 94.00 79 GLU A C 1
ATOM 641 O O . GLU A 1 79 ? 17.956 1.389 -19.889 1.00 94.00 79 GLU A O 1
ATOM 646 N N . ALA A 1 80 ? 16.012 1.269 -21.025 1.00 92.62 80 ALA A N 1
ATOM 647 C CA . ALA A 1 80 ? 15.570 0.003 -20.469 1.00 92.62 80 ALA A CA 1
ATOM 648 C C . ALA A 1 80 ? 16.547 -1.129 -20.813 1.00 92.62 80 ALA A C 1
ATOM 650 O O . ALA A 1 80 ? 17.044 -1.794 -19.907 1.00 92.62 80 ALA A O 1
ATOM 651 N N . GLU A 1 81 ? 16.892 -1.311 -22.087 1.00 92.81 81 GLU A N 1
ATOM 652 C CA . GLU A 1 81 ? 17.842 -2.341 -22.532 1.00 92.81 81 GLU A CA 1
ATOM 653 C C . GLU A 1 81 ? 19.203 -2.194 -21.836 1.00 92.81 81 GLU A C 1
ATOM 655 O O . GLU A 1 81 ? 19.757 -3.168 -21.319 1.00 92.81 81 GLU A O 1
ATOM 660 N N . ARG A 1 82 ? 19.701 -0.956 -21.723 1.00 95.69 82 ARG A N 1
ATOM 661 C CA . ARG A 1 82 ? 20.941 -0.655 -21.000 1.00 95.69 82 ARG A CA 1
ATOM 662 C C . ARG A 1 82 ? 20.842 -1.010 -19.513 1.00 95.69 82 ARG A C 1
ATOM 664 O O . ARG A 1 82 ? 21.739 -1.653 -18.975 1.00 95.69 82 ARG A O 1
ATOM 671 N N . LEU A 1 83 ? 19.763 -0.616 -18.835 1.00 92.88 83 LEU A N 1
ATOM 672 C CA . LEU A 1 83 ? 19.552 -0.902 -17.409 1.00 92.88 83 LEU A CA 1
ATOM 673 C C . LEU A 1 83 ? 19.359 -2.398 -17.137 1.00 92.88 83 LEU A C 1
ATOM 675 O O . LEU A 1 83 ? 19.833 -2.895 -16.114 1.00 92.88 83 LEU A O 1
ATOM 679 N N . ALA A 1 84 ? 18.698 -3.117 -18.043 1.00 92.19 84 ALA A N 1
ATOM 680 C CA . ALA A 1 84 ? 18.562 -4.564 -17.974 1.00 92.19 84 ALA A CA 1
ATOM 681 C C . ALA A 1 84 ? 19.934 -5.249 -18.080 1.00 92.19 84 ALA A C 1
ATOM 683 O O . ALA A 1 84 ? 20.245 -6.103 -17.251 1.00 92.19 84 ALA A O 1
ATOM 684 N N . ALA A 1 85 ? 20.783 -4.824 -19.023 1.00 92.50 85 ALA A N 1
ATOM 685 C CA . ALA A 1 85 ? 22.125 -5.378 -19.205 1.00 92.50 85 ALA A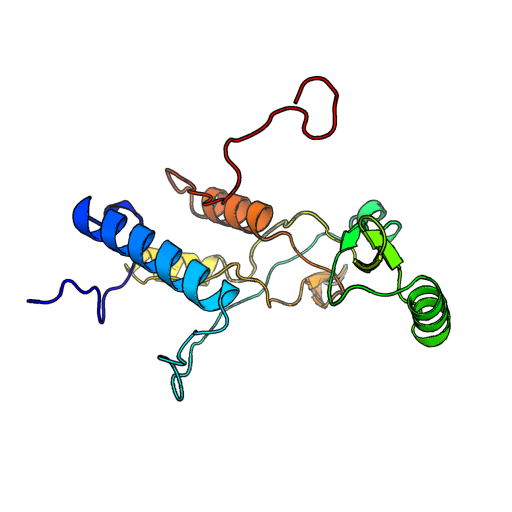 CA 1
ATOM 686 C C . ALA A 1 85 ? 23.082 -5.040 -18.047 1.00 92.50 85 ALA A C 1
ATOM 688 O O . ALA A 1 85 ? 23.792 -5.913 -17.556 1.00 92.50 85 ALA A O 1
ATOM 689 N N . GLU A 1 86 ? 23.094 -3.789 -17.582 1.00 95.00 86 GLU A N 1
ATOM 690 C CA . GLU A 1 86 ? 24.022 -3.335 -16.537 1.00 95.00 86 GLU A CA 1
ATOM 691 C C . GLU A 1 86 ? 23.631 -3.806 -15.132 1.00 95.00 86 GLU A C 1
ATOM 693 O O . GLU A 1 86 ? 24.499 -4.077 -14.303 1.00 95.00 86 GLU A O 1
ATOM 698 N N . ARG A 1 87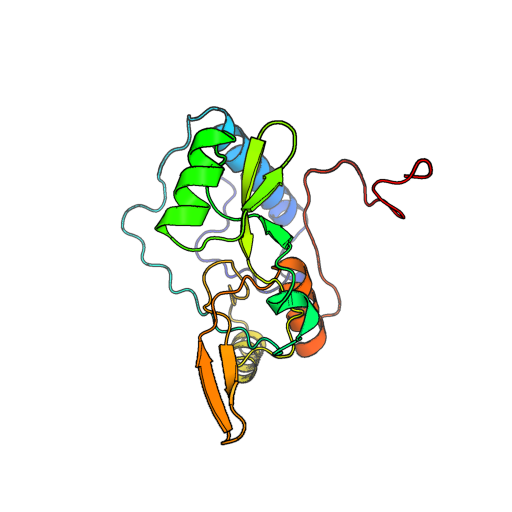 ? 22.327 -3.843 -14.829 1.00 90.00 87 ARG A N 1
ATOM 699 C CA . ARG A 1 87 ? 21.820 -4.067 -13.463 1.00 90.00 87 ARG A CA 1
ATOM 700 C C . ARG A 1 87 ? 21.062 -5.378 -13.294 1.00 90.00 87 ARG A C 1
ATOM 702 O O . ARG A 1 87 ? 20.614 -5.665 -12.186 1.00 90.00 87 ARG A O 1
ATOM 709 N N . GLY A 1 88 ? 20.876 -6.145 -14.369 1.00 89.25 88 GLY A N 1
ATOM 710 C CA . GLY A 1 88 ? 20.082 -7.375 -14.350 1.00 89.25 88 GLY A CA 1
ATOM 711 C C . GLY A 1 88 ? 18.610 -7.129 -14.010 1.00 89.25 88 GLY A C 1
ATOM 712 O O . GLY A 1 88 ? 17.959 -7.987 -13.417 1.00 89.25 88 GLY A O 1
ATOM 713 N N . TRP A 1 89 ? 18.086 -5.934 -14.296 1.00 92.50 89 TRP A N 1
ATOM 714 C CA . TRP A 1 89 ? 16.699 -5.599 -13.990 1.00 92.50 89 TRP A CA 1
ATOM 715 C C . TRP A 1 89 ? 15.742 -6.269 -14.968 1.00 92.50 89 TRP A C 1
ATOM 717 O O . TRP A 1 89 ? 15.915 -6.178 -16.180 1.00 92.50 89 TRP A O 1
ATOM 727 N N . ALA A 1 90 ? 14.683 -6.873 -14.431 1.00 91.50 90 ALA A N 1
ATOM 728 C CA . ALA A 1 90 ? 13.523 -7.221 -15.231 1.00 91.50 90 ALA A CA 1
ATOM 729 C C . ALA A 1 90 ? 12.759 -5.938 -15.584 1.00 91.50 90 ALA A C 1
ATOM 731 O O . ALA A 1 90 ? 12.483 -5.107 -14.713 1.00 91.50 90 ALA A O 1
ATOM 732 N N . ILE A 1 91 ? 12.439 -5.769 -16.862 1.00 93.50 91 ILE A N 1
ATOM 733 C CA . ILE A 1 91 ? 11.739 -4.600 -17.395 1.00 93.50 91 ILE A CA 1
ATOM 734 C C . ILE A 1 91 ? 10.608 -5.093 -18.292 1.00 93.50 91 ILE A C 1
ATOM 736 O O . ILE A 1 91 ? 10.785 -6.064 -19.025 1.00 93.50 91 ILE A O 1
ATOM 740 N N . ALA A 1 92 ? 9.457 -4.430 -18.218 1.00 92.00 92 ALA A N 1
ATOM 741 C CA . ALA A 1 92 ? 8.305 -4.704 -19.067 1.00 92.00 92 ALA A CA 1
ATOM 742 C C . ALA A 1 92 ? 7.762 -3.404 -19.692 1.00 92.00 92 ALA A C 1
ATOM 744 O O . ALA A 1 92 ? 8.004 -2.322 -19.140 1.00 92.00 92 ALA A O 1
ATOM 745 N N . PRO A 1 93 ? 7.036 -3.497 -20.821 1.00 92.12 93 PRO A N 1
ATOM 746 C CA . PRO A 1 93 ? 6.275 -2.377 -21.367 1.00 92.12 93 PRO A CA 1
ATOM 747 C C . PRO A 1 93 ? 5.219 -1.862 -20.376 1.00 92.12 93 PRO A C 1
ATOM 749 O O . PRO A 1 93 ? 4.587 -2.645 -19.668 1.00 92.12 93 PRO A O 1
ATOM 752 N N . ASP A 1 94 ? 5.024 -0.546 -20.349 1.00 89.38 94 ASP A N 1
ATOM 753 C CA . ASP A 1 94 ? 4.027 0.178 -19.554 1.00 89.38 94 ASP A CA 1
ATOM 754 C C . ASP A 1 94 ? 3.474 1.327 -20.422 1.00 89.38 94 ASP A C 1
ATOM 756 O O . ASP A 1 94 ? 3.966 2.460 -20.390 1.00 89.38 94 ASP A O 1
ATOM 760 N N . GLY A 1 95 ? 2.520 0.989 -21.298 1.00 86.44 95 GLY A N 1
ATOM 761 C CA . GLY A 1 95 ? 2.066 1.856 -22.392 1.00 86.44 95 GLY A CA 1
ATOM 762 C C . GLY A 1 95 ? 3.129 1.998 -23.487 1.00 86.44 95 GLY A C 1
ATOM 763 O O . GLY A 1 95 ? 3.733 1.009 -23.898 1.00 86.44 95 GLY A O 1
ATOM 764 N N . ASP A 1 96 ? 3.388 3.232 -23.920 1.00 87.69 96 ASP A N 1
ATOM 765 C CA . ASP A 1 96 ? 4.427 3.554 -24.915 1.00 87.69 96 ASP A CA 1
ATOM 766 C C . ASP A 1 96 ? 5.851 3.600 -24.318 1.00 87.69 96 ASP A C 1
ATOM 768 O O . ASP A 1 96 ? 6.824 3.899 -25.013 1.00 87.69 96 ASP A O 1
ATOM 772 N N . ALA A 1 97 ? 5.987 3.343 -23.014 1.00 93.62 97 ALA A N 1
ATOM 773 C CA . ALA A 1 97 ? 7.245 3.394 -22.277 1.00 93.62 97 ALA A CA 1
ATOM 774 C C . ALA A 1 97 ? 7.581 2.041 -21.632 1.00 93.62 97 ALA A C 1
ATOM 776 O O . ALA A 1 97 ? 6.848 1.062 -21.751 1.00 93.62 97 ALA A O 1
ATOM 777 N N . TYR A 1 98 ? 8.708 1.988 -20.924 1.00 94.19 98 TYR A N 1
ATOM 778 C CA . TYR A 1 98 ? 9.180 0.798 -20.219 1.00 94.19 98 TYR A CA 1
ATOM 779 C C . TYR A 1 98 ? 9.359 1.086 -18.733 1.00 94.19 98 TYR A C 1
ATOM 781 O O . TYR A 1 98 ? 9.756 2.185 -18.344 1.00 94.19 98 TYR A O 1
ATOM 789 N N . ARG A 1 99 ? 9.113 0.094 -17.877 1.00 94.12 99 ARG A N 1
ATOM 790 C CA . ARG A 1 99 ? 9.297 0.238 -16.430 1.00 94.12 99 ARG A CA 1
ATOM 791 C C . ARG A 1 99 ? 9.893 -1.020 -15.816 1.00 94.12 99 ARG A C 1
ATOM 793 O O . ARG A 1 99 ? 9.619 -2.141 -16.246 1.00 94.12 99 ARG A O 1
ATOM 800 N N . ARG A 1 100 ? 10.725 -0.831 -14.788 1.00 93.75 100 ARG A N 1
ATOM 801 C CA . ARG A 1 100 ? 11.267 -1.942 -14.002 1.00 93.75 100 ARG A CA 1
ATOM 802 C C . ARG A 1 100 ? 10.114 -2.709 -13.367 1.00 93.75 100 ARG A C 1
ATOM 804 O O . ARG A 1 100 ? 9.249 -2.104 -12.739 1.00 93.75 100 ARG A O 1
ATOM 811 N N . VAL A 1 101 ? 10.144 -4.030 -13.476 1.00 92.81 101 VAL A N 1
ATOM 812 C CA . VAL A 1 101 ? 9.180 -4.912 -12.825 1.00 92.81 101 VAL A CA 1
ATOM 813 C C . VAL A 1 101 ? 9.846 -5.749 -11.748 1.00 92.81 101 VAL A C 1
ATOM 815 O O . VAL A 1 101 ? 11.002 -6.156 -11.862 1.00 92.81 101 VAL A O 1
ATOM 818 N N . VAL A 1 102 ? 9.106 -6.000 -10.674 1.00 90.69 102 VAL A N 1
ATOM 819 C CA . VAL A 1 102 ? 9.536 -6.854 -9.564 1.00 90.69 102 VAL A CA 1
ATOM 820 C C . VAL A 1 102 ? 8.452 -7.873 -9.215 1.00 90.69 102 VAL A C 1
ATOM 822 O O . VAL A 1 102 ? 7.289 -7.705 -9.600 1.00 90.69 102 VAL A O 1
ATOM 825 N N . PRO A 1 103 ? 8.805 -8.949 -8.493 1.00 89.62 103 PRO A N 1
ATOM 826 C CA . PRO A 1 103 ? 7.824 -9.901 -7.997 1.00 89.62 103 PRO A CA 1
ATOM 827 C C . PRO A 1 103 ? 6.789 -9.214 -7.102 1.00 89.62 103 PRO A C 1
ATOM 829 O O . PRO A 1 103 ? 7.146 -8.416 -6.233 1.00 89.62 103 PRO A O 1
ATOM 832 N N . SER A 1 104 ? 5.514 -9.569 -7.264 1.00 87.69 104 SER A N 1
ATOM 833 C CA . SER A 1 104 ? 4.440 -9.158 -6.351 1.00 87.69 104 SER A CA 1
ATOM 834 C C . SER A 1 104 ? 3.621 -10.365 -5.899 1.00 87.69 104 SER A C 1
ATOM 836 O O . SER A 1 104 ? 2.570 -10.665 -6.456 1.00 87.69 104 SER A O 1
ATOM 838 N N . PRO A 1 105 ? 4.158 -11.147 -4.949 1.00 85.38 105 PRO A N 1
ATOM 839 C CA . PRO A 1 105 ? 3.460 -12.298 -4.399 1.00 85.38 105 PRO A CA 1
ATOM 840 C C . PRO A 1 105 ? 2.339 -11.860 -3.453 1.00 85.38 105 PRO A C 1
ATOM 842 O O . PRO A 1 105 ? 2.406 -10.804 -2.822 1.00 85.38 105 PRO A O 1
ATOM 845 N N . GLU A 1 106 ? 1.344 -12.728 -3.296 1.00 84.19 106 GLU A N 1
ATOM 846 C CA . GLU A 1 106 ? 0.271 -12.521 -2.328 1.00 84.19 106 GLU A CA 1
ATOM 847 C C . GLU A 1 106 ? 0.810 -12.455 -0.886 1.00 84.19 106 GLU A C 1
ATOM 849 O O . GLU A 1 106 ? 1.670 -13.267 -0.500 1.00 84.19 106 GLU A O 1
ATOM 854 N N . PRO A 1 107 ? 0.305 -11.516 -0.067 1.00 85.62 107 PRO A N 1
ATOM 855 C CA . PRO A 1 107 ? 0.647 -11.444 1.345 1.00 85.62 107 PRO A CA 1
ATOM 856 C C . PRO A 1 107 ? 0.020 -12.614 2.110 1.00 85.62 107 PRO A C 1
ATOM 858 O O . PRO A 1 107 ? -1.127 -12.986 1.873 1.00 85.62 107 PRO A O 1
ATOM 861 N N . ARG A 1 108 ? 0.766 -13.195 3.058 1.00 84.00 108 ARG A N 1
ATOM 862 C CA . ARG A 1 108 ? 0.311 -14.387 3.808 1.00 84.00 108 ARG A CA 1
ATOM 863 C C . ARG A 1 108 ? -0.019 -14.128 5.263 1.00 84.00 108 ARG A C 1
ATOM 865 O O . ARG A 1 108 ? -0.968 -14.691 5.791 1.00 84.00 108 ARG A O 1
ATOM 872 N N . ARG A 1 109 ? 0.802 -13.327 5.931 1.00 83.69 109 ARG A N 1
ATOM 873 C CA . ARG A 1 109 ? 0.565 -12.878 7.306 1.00 83.69 109 ARG A CA 1
ATOM 874 C C . ARG A 1 109 ? 1.140 -11.469 7.451 1.00 83.69 109 ARG A C 1
ATOM 876 O O . ARG A 1 109 ? 1.751 -10.960 6.516 1.00 83.69 109 ARG A O 1
ATOM 883 N N . ILE A 1 110 ? 0.948 -10.848 8.602 1.00 84.38 110 ILE A N 1
ATOM 884 C CA . ILE A 1 110 ? 1.649 -9.629 9.024 1.00 84.38 110 ILE A CA 1
ATOM 885 C C . ILE A 1 110 ? 2.412 -10.035 10.284 1.00 84.38 110 ILE A C 1
ATOM 887 O O . ILE A 1 110 ? 1.809 -10.654 11.161 1.00 84.38 110 ILE A O 1
ATOM 891 N N . LEU A 1 111 ? 3.729 -9.811 10.348 1.00 82.81 111 LEU A N 1
ATOM 892 C CA . LEU A 1 111 ? 4.537 -10.347 11.457 1.00 82.81 111 LEU A CA 1
ATOM 893 C C . LEU A 1 111 ? 4.147 -9.702 12.786 1.00 82.81 111 LEU A C 1
ATOM 895 O O . LEU A 1 111 ? 3.910 -10.399 13.768 1.00 82.81 111 LEU A O 1
ATOM 899 N N . GLU A 1 112 ? 3.953 -8.389 12.782 1.00 82.69 112 GLU A N 1
ATOM 900 C CA . GLU A 1 112 ? 3.585 -7.586 13.945 1.00 82.69 112 GLU A CA 1
ATOM 901 C C . GLU A 1 112 ? 2.070 -7.557 14.177 1.00 82.69 112 GLU A C 1
ATOM 903 O O . GLU A 1 112 ? 1.566 -6.651 14.837 1.00 82.69 112 GLU A O 1
ATOM 908 N N . MET A 1 113 ? 1.318 -8.541 13.665 1.00 85.81 113 MET A N 1
ATOM 909 C CA . MET A 1 113 ? -0.138 -8.597 13.850 1.00 85.81 113 MET A CA 1
ATOM 910 C C . MET A 1 113 ? -0.527 -8.509 15.330 1.00 85.81 113 MET A C 1
ATOM 912 O O . MET A 1 113 ? -1.458 -7.787 15.663 1.00 85.81 113 MET A O 1
ATOM 916 N N . GLY A 1 114 ? 0.218 -9.166 16.225 1.00 85.38 114 GLY A N 1
ATOM 917 C CA . GLY A 1 114 ? -0.040 -9.089 17.666 1.00 85.38 114 GLY A CA 1
ATOM 918 C C . GLY A 1 114 ? 0.128 -7.676 18.239 1.00 85.38 114 GLY A C 1
ATOM 919 O O . GLY A 1 114 ? -0.689 -7.239 19.045 1.00 85.38 114 GLY A O 1
ATOM 920 N N . ALA A 1 115 ? 1.138 -6.927 17.786 1.00 85.31 115 ALA A N 1
ATOM 921 C CA . ALA A 1 115 ? 1.333 -5.538 18.203 1.00 85.31 115 ALA A CA 1
ATOM 922 C C . ALA A 1 115 ? 0.227 -4.631 17.646 1.00 85.31 115 ALA A C 1
ATOM 924 O O . ALA A 1 115 ? -0.305 -3.790 18.367 1.00 85.31 115 ALA A O 1
ATOM 925 N N . ILE A 1 116 ? -0.163 -4.841 16.384 1.00 85.00 116 ILE A N 1
ATOM 926 C CA . ILE A 1 116 ? -1.277 -4.121 15.759 1.00 85.00 116 ILE A CA 1
ATOM 927 C C . ILE A 1 116 ? -2.575 -4.391 16.527 1.00 85.00 116 ILE A C 1
ATOM 929 O O . ILE A 1 116 ? -3.271 -3.447 16.884 1.00 85.00 116 ILE A O 1
ATOM 933 N N . GLN A 1 117 ? -2.875 -5.653 16.838 1.00 86.00 117 GLN A N 1
ATOM 934 C CA . GLN A 1 117 ? -4.055 -6.044 17.610 1.00 86.00 117 GLN A CA 1
ATOM 935 C C . GLN A 1 117 ? -4.077 -5.394 18.992 1.00 86.00 117 GLN A C 1
ATOM 937 O O . GLN A 1 117 ? -5.104 -4.841 19.369 1.00 86.00 117 GLN A O 1
ATOM 942 N N . LEU A 1 118 ? -2.959 -5.407 19.722 1.00 83.38 118 LEU A N 1
ATOM 943 C CA . LEU A 1 118 ? -2.865 -4.786 21.045 1.00 83.38 118 LEU A CA 1
ATOM 944 C C . LEU A 1 118 ? -3.156 -3.280 20.994 1.00 83.38 118 LEU A C 1
ATOM 946 O O . LEU A 1 118 ? -3.907 -2.759 21.819 1.00 83.38 118 LEU A O 1
ATOM 950 N N . LEU A 1 119 ? -2.572 -2.581 20.017 1.00 80.06 119 LEU A N 1
ATOM 951 C CA . LEU A 1 119 ? -2.787 -1.150 19.816 1.00 80.06 119 LEU A CA 1
ATOM 952 C C . LEU A 1 119 ? -4.245 -0.857 19.441 1.00 80.06 119 LEU A C 1
ATOM 954 O O . LEU A 1 119 ? -4.867 0.003 20.060 1.00 80.06 119 LEU A O 1
ATOM 958 N N . VAL A 1 120 ? -4.816 -1.619 18.505 1.00 77.75 120 VAL A N 1
ATOM 959 C CA . VAL A 1 120 ? -6.227 -1.492 18.106 1.00 77.75 120 VAL A CA 1
ATOM 960 C C . VAL A 1 120 ? -7.160 -1.744 19.297 1.00 77.75 120 VAL A C 1
ATOM 962 O O . VAL A 1 120 ? -8.048 -0.938 19.556 1.00 77.75 120 VAL A O 1
ATOM 965 N N . GLN A 1 121 ? -6.928 -2.805 20.077 1.00 79.44 121 GLN A N 1
ATOM 966 C CA . GLN A 1 121 ? -7.710 -3.130 21.280 1.00 79.44 121 GLN A CA 1
ATOM 967 C C . GLN A 1 121 ? -7.596 -2.062 22.374 1.00 79.44 121 GLN A C 1
ATOM 969 O O . GLN A 1 121 ? -8.520 -1.890 23.163 1.00 79.44 121 GLN A O 1
ATOM 974 N N . SER A 1 122 ? -6.485 -1.325 22.407 1.00 76.31 122 SER A N 1
ATOM 975 C CA . SER A 1 122 ? -6.264 -0.212 23.337 1.00 76.31 122 SER A CA 1
ATOM 976 C C . SER A 1 122 ? -6.854 1.116 22.845 1.00 76.31 122 SER A C 1
ATOM 978 O O . SER A 1 122 ? -6.629 2.150 23.469 1.00 76.31 122 SER A O 1
ATOM 980 N N . GLY A 1 123 ? -7.572 1.118 21.717 1.00 70.12 123 GLY A N 1
ATOM 981 C CA . GLY A 1 123 ? -8.131 2.330 21.123 1.00 70.12 123 GLY A CA 1
ATOM 982 C C . GLY A 1 123 ? -7.075 3.246 20.490 1.00 70.12 123 GLY A C 1
ATOM 983 O O . GLY A 1 123 ? -7.258 4.461 20.451 1.00 70.12 123 GLY A O 1
ATOM 984 N N . VAL A 1 124 ? -5.945 2.695 20.029 1.00 67.88 124 VAL A N 1
ATOM 985 C CA . VAL A 1 124 ? -4.856 3.448 19.382 1.00 67.88 124 VAL A CA 1
ATOM 986 C C . VAL A 1 124 ? -4.956 3.354 17.860 1.00 67.88 124 VAL A C 1
ATOM 988 O O . VAL A 1 124 ? -5.163 2.274 17.308 1.00 67.88 124 VAL A O 1
ATOM 991 N N . LEU A 1 125 ? -4.788 4.489 17.163 1.00 58.50 125 LEU A N 1
ATOM 992 C CA . LEU A 1 125 ? -4.799 4.527 15.698 1.00 58.50 125 LEU A CA 1
ATOM 993 C C . LEU A 1 125 ? -3.503 3.910 15.199 1.00 58.50 125 LEU A C 1
ATOM 995 O O . LEU A 1 125 ? -2.420 4.439 15.454 1.00 58.50 125 LEU A O 1
ATOM 999 N N . VAL A 1 126 ? -3.627 2.837 14.427 1.00 70.56 126 VAL A N 1
ATOM 1000 C CA . VAL A 1 126 ? -2.484 2.169 13.816 1.00 70.56 126 VAL A CA 1
ATOM 1001 C C . VAL A 1 126 ? -2.431 2.480 12.326 1.00 70.56 126 VAL A C 1
ATOM 1003 O O . VAL A 1 126 ? -3.218 1.964 11.538 1.00 70.56 126 VAL A O 1
ATOM 1006 N N . ILE A 1 127 ? -1.448 3.285 11.921 1.00 76.75 127 ILE A N 1
ATOM 1007 C CA . ILE A 1 127 ? -1.089 3.435 10.508 1.00 76.75 127 ILE A CA 1
ATOM 1008 C C . ILE A 1 127 ? -0.104 2.318 10.169 1.00 76.75 127 ILE A C 1
ATOM 1010 O O . ILE A 1 127 ? 1.062 2.356 10.558 1.00 76.75 127 ILE A O 1
ATOM 1014 N N . CYS A 1 128 ? -0.574 1.307 9.448 1.00 78.00 128 CYS A N 1
ATOM 1015 C CA . CYS A 1 128 ? 0.236 0.170 9.023 1.00 78.00 128 CYS A CA 1
ATOM 1016 C C . CYS A 1 128 ? -0.036 -0.161 7.553 1.00 78.00 128 CYS A C 1
ATOM 1018 O O . CYS A 1 128 ? -0.790 0.525 6.867 1.00 78.00 128 CYS A O 1
ATOM 1020 N N . VAL A 1 129 ? 0.625 -1.198 7.035 1.00 75.31 129 VAL A N 1
ATOM 1021 C CA . VAL A 1 129 ? 0.342 -1.746 5.696 1.00 75.31 129 VAL A CA 1
ATOM 1022 C C . VAL A 1 129 ? 0.630 -0.779 4.524 1.00 75.31 129 VAL A C 1
ATOM 1024 O O . VAL A 1 129 ? 0.364 -1.085 3.364 1.00 75.31 129 VAL A O 1
ATOM 1027 N N . GLY A 1 130 ? 1.321 0.330 4.773 1.00 67.94 130 GLY A N 1
ATOM 1028 C CA . GLY A 1 130 ? 1.819 1.237 3.736 1.00 67.94 130 GLY A CA 1
ATOM 1029 C C . GLY A 1 130 ? 2.905 0.644 2.822 1.00 67.94 130 GLY A C 1
ATOM 1030 O O . GLY A 1 130 ? 3.352 -0.498 2.967 1.00 67.94 130 GLY A O 1
ATOM 1031 N N . GLY A 1 131 ? 3.314 1.441 1.831 1.00 61.72 131 GLY A N 1
ATOM 1032 C CA . GLY A 1 131 ? 4.409 1.102 0.918 1.00 61.72 131 GLY A CA 1
ATOM 1033 C C . GLY A 1 131 ? 5.737 1.531 1.520 1.00 61.72 131 GLY A C 1
ATOM 1034 O O . GLY A 1 131 ? 5.957 2.723 1.689 1.00 61.72 131 GLY A O 1
ATOM 1035 N N . GLY A 1 132 ? 6.590 0.572 1.862 1.00 62.38 132 GLY A N 1
ATOM 1036 C CA . GLY A 1 132 ? 7.881 0.844 2.499 1.00 62.38 132 GLY A CA 1
ATOM 1037 C C . GLY A 1 132 ? 8.428 -0.338 3.292 1.00 62.38 132 GLY A C 1
ATOM 1038 O O . GLY A 1 132 ? 9.635 -0.446 3.461 1.00 62.38 132 GLY A O 1
ATOM 1039 N N . GLY A 1 133 ? 7.559 -1.256 3.724 1.00 67.25 133 GLY A N 1
ATOM 1040 C CA . GLY A 1 133 ? 7.993 -2.510 4.338 1.00 67.25 133 GLY A CA 1
ATOM 1041 C C . GLY A 1 133 ? 8.790 -3.378 3.382 1.00 67.25 133 GLY A C 1
ATOM 1042 O O . GLY A 1 133 ? 8.408 -3.531 2.221 1.00 67.25 133 GLY A O 1
ATOM 1043 N N . ILE A 1 134 ? 9.861 -3.977 3.897 1.00 78.25 134 ILE A N 1
ATOM 1044 C CA . ILE A 1 134 ? 10.648 -4.975 3.176 1.00 78.25 134 ILE A CA 1
ATOM 1045 C C . ILE A 1 134 ? 9.854 -6.283 3.206 1.00 78.25 134 ILE A C 1
ATOM 1047 O O . ILE A 1 134 ? 9.568 -6.789 4.295 1.00 78.25 134 ILE A O 1
ATOM 1051 N N . PRO A 1 135 ? 9.470 -6.860 2.056 1.00 82.56 135 PRO A N 1
ATOM 1052 C CA . PRO A 1 135 ? 8.849 -8.171 2.062 1.00 82.56 135 PRO A CA 1
ATOM 1053 C C . PRO A 1 135 ? 9.844 -9.212 2.548 1.00 82.56 135 PRO A C 1
ATOM 1055 O O . PRO A 1 135 ? 11.015 -9.200 2.167 1.00 82.56 135 PRO A O 1
ATOM 1058 N N . VAL A 1 136 ? 9.374 -10.143 3.367 1.00 84.19 136 VAL A N 1
ATOM 1059 C CA . VAL A 1 136 ? 10.233 -11.178 3.948 1.00 84.19 136 VAL A CA 1
ATOM 1060 C C . VAL A 1 136 ? 9.678 -12.566 3.688 1.00 84.19 136 VAL A C 1
ATOM 1062 O O . VAL A 1 136 ? 8.471 -12.750 3.632 1.00 84.19 136 VAL A O 1
ATOM 1065 N N . ILE A 1 137 ? 10.538 -13.568 3.562 1.00 82.94 137 ILE A N 1
ATOM 1066 C CA . ILE A 1 137 ? 10.134 -14.976 3.533 1.00 82.94 137 ILE A CA 1
ATOM 1067 C C . ILE A 1 137 ? 10.596 -15.674 4.810 1.00 82.94 137 ILE A C 1
ATOM 1069 O O . ILE A 1 137 ? 11.633 -15.321 5.376 1.00 82.94 137 ILE A O 1
ATOM 1073 N N . VAL A 1 138 ? 9.861 -16.704 5.225 1.00 79.62 138 VAL A N 1
ATOM 1074 C CA . VAL A 1 138 ? 10.323 -17.632 6.265 1.00 79.62 138 VAL A CA 1
ATOM 1075 C C . VAL A 1 138 ? 11.238 -18.667 5.613 1.00 79.62 138 VAL A C 1
ATOM 1077 O O . VAL A 1 138 ? 10.887 -19.264 4.592 1.00 79.62 138 VAL A O 1
ATOM 1080 N N . THR A 1 139 ? 12.437 -18.848 6.155 1.00 81.81 139 THR A N 1
ATOM 1081 C CA . THR A 1 139 ? 13.398 -19.840 5.669 1.00 81.81 139 THR A CA 1
ATOM 1082 C C . THR A 1 139 ? 13.024 -21.239 6.174 1.00 81.81 139 THR A C 1
ATOM 1084 O O . THR A 1 139 ? 12.319 -21.358 7.176 1.00 81.81 139 THR A O 1
ATOM 1087 N N . PRO A 1 140 ? 13.508 -22.322 5.535 1.00 80.75 140 PRO A N 1
ATOM 1088 C CA . PRO A 1 140 ? 13.247 -23.687 6.007 1.00 80.75 140 PRO A CA 1
ATOM 1089 C C . PRO A 1 140 ? 13.682 -23.948 7.457 1.00 80.75 140 PRO A C 1
ATOM 1091 O O . PRO A 1 140 ? 13.127 -24.816 8.115 1.00 80.75 140 PRO A O 1
ATOM 1094 N N . LEU A 1 141 ? 14.655 -23.180 7.958 1.00 87.38 141 LEU A N 1
ATOM 1095 C CA . LEU A 1 141 ? 15.168 -23.261 9.328 1.00 87.38 141 LEU A CA 1
ATOM 1096 C C . LEU A 1 141 ? 14.402 -22.354 10.315 1.00 87.38 141 LEU A C 1
ATOM 1098 O O . LEU A 1 141 ? 14.833 -22.187 11.448 1.00 87.38 141 LEU A O 1
ATOM 1102 N N . GLY A 1 142 ? 13.298 -21.727 9.889 1.00 79.06 142 GLY A N 1
ATOM 1103 C CA . GLY A 1 142 ? 12.458 -20.859 10.726 1.00 79.06 142 GLY A CA 1
ATOM 1104 C C . GLY A 1 142 ? 12.915 -19.399 10.833 1.00 79.06 142 GLY A C 1
ATOM 1105 O O . GLY A 1 142 ? 12.248 -18.601 11.486 1.00 79.06 142 GLY A O 1
ATOM 1106 N N . GLY A 1 143 ? 14.015 -19.021 10.175 1.00 83.19 143 GLY A N 1
ATOM 1107 C CA . GLY A 1 143 ? 14.495 -17.637 10.129 1.00 83.19 143 GLY A CA 1
ATOM 1108 C C . GLY A 1 143 ? 13.680 -16.748 9.186 1.00 83.19 143 GLY A C 1
ATOM 1109 O O . GLY A 1 143 ? 12.877 -17.230 8.388 1.00 83.19 143 GLY A O 1
ATOM 1110 N N . ILE A 1 144 ? 13.922 -15.439 9.235 1.00 83.06 144 ILE A N 1
ATOM 1111 C CA . ILE A 1 144 ? 13.285 -14.444 8.363 1.00 83.06 144 ILE A CA 1
ATOM 1112 C C . ILE A 1 144 ? 14.343 -13.882 7.413 1.00 83.06 144 ILE A C 1
ATOM 1114 O O . ILE A 1 144 ? 15.464 -13.590 7.825 1.00 83.06 144 ILE A O 1
ATOM 1118 N N . ARG A 1 145 ? 14.006 -13.744 6.128 1.00 82.50 145 ARG A N 1
ATOM 1119 C CA . ARG A 1 145 ? 14.905 -13.174 5.118 1.00 82.50 145 ARG A CA 1
ATOM 1120 C C . ARG A 1 145 ? 14.170 -12.180 4.232 1.00 82.50 145 ARG A C 1
ATOM 1122 O O . ARG A 1 145 ? 13.180 -12.555 3.606 1.00 82.50 145 ARG A O 1
ATOM 1129 N N . GLY A 1 146 ? 14.696 -10.961 4.128 1.00 83.75 146 GLY A N 1
ATOM 1130 C CA . GLY A 1 146 ? 14.227 -9.960 3.170 1.00 83.75 146 GLY A CA 1
ATOM 1131 C C . GLY A 1 146 ? 14.355 -10.440 1.725 1.00 83.75 146 GLY A C 1
ATOM 1132 O O . GLY A 1 146 ? 15.311 -11.129 1.364 1.00 83.75 146 GLY A O 1
ATOM 1133 N N . VAL A 1 147 ? 13.373 -10.095 0.902 1.00 83.50 147 VAL A N 1
ATOM 1134 C CA . VAL A 1 147 ? 13.359 -10.390 -0.530 1.00 83.50 147 VAL A CA 1
ATOM 1135 C C . VAL A 1 147 ? 12.981 -9.144 -1.312 1.00 83.50 147 VAL A C 1
ATOM 1137 O O . VAL A 1 147 ? 12.136 -8.358 -0.889 1.00 83.50 147 VAL A O 1
ATOM 1140 N N . GLU A 1 148 ? 13.599 -8.980 -2.478 1.00 83.50 148 GLU A N 1
ATOM 1141 C CA . GLU A 1 148 ? 13.217 -7.924 -3.406 1.00 83.50 148 GLU A CA 1
ATOM 1142 C C . GLU A 1 148 ? 11.885 -8.290 -4.066 1.00 83.50 148 GLU A C 1
ATOM 1144 O O . GLU A 1 148 ? 11.808 -9.127 -4.965 1.00 83.50 148 GLU A O 1
ATOM 1149 N N . ALA A 1 149 ? 10.819 -7.696 -3.550 1.00 85.69 149 ALA A N 1
ATOM 1150 C CA . ALA A 1 149 ? 9.462 -7.840 -4.036 1.00 85.69 149 ALA A CA 1
ATOM 1151 C C . ALA A 1 149 ? 8.665 -6.596 -3.631 1.00 85.69 149 ALA A C 1
ATOM 1153 O O . ALA A 1 149 ? 9.110 -5.789 -2.812 1.00 85.69 149 ALA A O 1
ATOM 1154 N N . VAL A 1 150 ? 7.458 -6.465 -4.163 1.00 86.25 150 VAL A N 1
ATOM 1155 C CA . VAL A 1 150 ? 6.477 -5.490 -3.691 1.00 86.25 150 VAL A CA 1
ATOM 1156 C C . VAL A 1 150 ? 5.224 -6.235 -3.287 1.00 86.25 150 VAL A C 1
ATOM 1158 O O . VAL A 1 150 ? 4.573 -6.863 -4.115 1.00 86.25 150 VAL A O 1
ATOM 1161 N N . ILE A 1 151 ? 4.868 -6.150 -2.010 1.00 84.94 151 ILE A N 1
ATOM 1162 C CA . ILE A 1 151 ? 3.556 -6.607 -1.564 1.00 84.94 151 ILE A CA 1
ATOM 1163 C C . ILE A 1 151 ? 2.519 -5.566 -1.959 1.00 84.94 151 ILE A C 1
ATOM 1165 O O . ILE A 1 151 ? 2.653 -4.387 -1.616 1.00 84.94 151 ILE A O 1
ATOM 1169 N N . ASP A 1 152 ? 1.488 -6.023 -2.658 1.00 84.94 152 ASP A N 1
ATOM 1170 C CA . ASP A 1 152 ? 0.369 -5.181 -3.035 1.00 84.94 152 ASP A CA 1
ATOM 1171 C C . ASP A 1 152 ? -0.334 -4.601 -1.793 1.00 84.94 152 ASP A C 1
ATOM 1173 O O . ASP A 1 152 ? -0.520 -5.280 -0.776 1.00 84.94 152 ASP A O 1
ATOM 1177 N N . LYS A 1 153 ? -0.645 -3.303 -1.837 1.00 81.12 153 LYS A N 1
ATOM 1178 C CA . LYS A 1 153 ? -1.191 -2.584 -0.681 1.00 81.12 153 LYS A CA 1
ATOM 1179 C C . LYS A 1 153 ? -2.636 -2.977 -0.420 1.00 81.12 153 LYS A C 1
ATOM 1181 O O . LYS A 1 153 ? -2.990 -3.117 0.748 1.00 81.12 153 LYS A O 1
ATOM 1186 N N . ASP A 1 154 ? -3.406 -3.227 -1.469 1.00 85.56 154 ASP A N 1
ATOM 1187 C CA . ASP A 1 154 ? -4.830 -3.522 -1.369 1.00 85.56 154 ASP A CA 1
ATOM 1188 C C . ASP A 1 154 ? -5.015 -4.952 -0.862 1.00 85.56 154 ASP A C 1
ATOM 1190 O O . ASP A 1 154 ? -5.744 -5.179 0.103 1.00 85.56 154 ASP A O 1
ATOM 1194 N N . LEU A 1 155 ? -4.230 -5.904 -1.386 1.00 87.12 155 LEU A N 1
ATOM 1195 C CA . LEU A 1 155 ? -4.196 -7.271 -0.849 1.00 87.12 155 LEU A CA 1
ATOM 1196 C C . LEU A 1 155 ? -3.731 -7.309 0.609 1.00 87.12 155 LEU A C 1
ATOM 1198 O O . LEU A 1 155 ? -4.246 -8.080 1.418 1.00 87.12 155 LEU A O 1
ATOM 1202 N N . ALA A 1 156 ? -2.748 -6.488 0.974 1.00 86.44 156 ALA A N 1
ATOM 1203 C CA . ALA A 1 156 ? -2.279 -6.452 2.350 1.00 86.44 156 ALA A CA 1
ATOM 1204 C C . ALA A 1 156 ? -3.286 -5.774 3.293 1.00 86.44 156 ALA A C 1
ATOM 1206 O O . ALA A 1 156 ? -3.380 -6.177 4.452 1.00 86.44 156 ALA A O 1
ATOM 1207 N N . ALA A 1 157 ? -4.048 -4.786 2.813 1.00 87.06 157 ALA A N 1
ATOM 1208 C CA . ALA A 1 157 ? -5.148 -4.180 3.556 1.00 87.06 157 ALA A CA 1
ATOM 1209 C C . ALA A 1 157 ? -6.291 -5.187 3.755 1.00 87.06 157 ALA A C 1
ATOM 1211 O O . ALA A 1 157 ? -6.792 -5.326 4.869 1.00 87.06 157 ALA A O 1
ATOM 1212 N N . ALA A 1 158 ? -6.622 -5.969 2.724 1.00 88.88 158 ALA A N 1
ATOM 1213 C CA . ALA A 1 158 ? -7.574 -7.076 2.813 1.00 88.88 158 ALA A CA 1
ATOM 1214 C C . ALA A 1 158 ? -7.135 -8.147 3.822 1.00 88.88 158 ALA A C 1
ATOM 1216 O O . ALA A 1 158 ? -7.928 -8.579 4.664 1.00 88.88 158 ALA A O 1
ATOM 1217 N N . LEU A 1 159 ? -5.855 -8.533 3.800 1.00 90.19 159 LEU A N 1
ATOM 1218 C CA . LEU A 1 159 ? -5.293 -9.461 4.778 1.00 90.19 15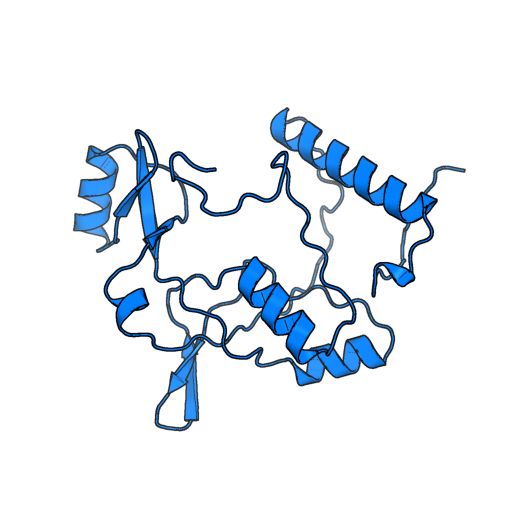9 LEU A CA 1
ATOM 1219 C C . LEU A 1 159 ? -5.380 -8.903 6.204 1.00 90.19 159 LEU A C 1
ATOM 1221 O O . LEU A 1 159 ? -5.748 -9.639 7.120 1.00 90.19 159 LEU A O 1
ATOM 1225 N N . LEU A 1 160 ? -5.053 -7.623 6.402 1.00 88.88 160 LEU A N 1
ATOM 1226 C CA . LEU A 1 160 ? -5.156 -6.960 7.701 1.00 88.88 160 LEU A CA 1
ATOM 1227 C C . LEU A 1 160 ? -6.601 -6.955 8.207 1.00 88.88 160 LEU A C 1
ATOM 1229 O O . LEU A 1 160 ? -6.841 -7.393 9.329 1.00 88.88 160 LEU A O 1
ATOM 1233 N N . ALA A 1 161 ? -7.548 -6.512 7.378 1.00 89.12 161 ALA A N 1
ATOM 1234 C CA . ALA A 1 161 ? -8.966 -6.458 7.720 1.00 89.12 161 ALA A CA 1
ATOM 1235 C C . ALA A 1 161 ? -9.493 -7.842 8.122 1.00 89.12 161 ALA A C 1
ATOM 1237 O O . ALA A 1 161 ? -10.103 -7.992 9.179 1.00 89.12 161 ALA A O 1
ATOM 1238 N N . THR A 1 162 ? -9.153 -8.874 7.346 1.00 89.69 162 THR A N 1
ATOM 1239 C CA . THR A 1 162 ? -9.520 -10.264 7.654 1.00 89.69 162 THR A CA 1
ATOM 1240 C C . THR A 1 162 ? -8.887 -10.736 8.967 1.00 89.69 162 THR A C 1
ATOM 1242 O O . THR A 1 162 ? -9.554 -11.345 9.801 1.00 89.69 162 THR A O 1
ATOM 1245 N N . SER A 1 163 ? -7.609 -10.421 9.194 1.00 88.56 163 SER A N 1
ATOM 1246 C CA . SER A 1 163 ? -6.873 -10.828 10.401 1.00 88.56 163 SER A CA 1
ATOM 1247 C C . SER A 1 163 ? -7.376 -10.135 11.672 1.00 88.56 163 SER A C 1
ATOM 1249 O O . SER A 1 163 ? -7.359 -10.731 12.749 1.00 88.56 163 SER A O 1
ATOM 1251 N N . LEU A 1 164 ? -7.838 -8.888 11.552 1.00 86.38 164 LEU A N 1
ATOM 1252 C CA . LEU A 1 164 ? -8.463 -8.130 12.636 1.00 86.38 164 LEU A CA 1
ATOM 1253 C C . LEU A 1 164 ? -9.953 -8.445 12.803 1.00 86.38 164 LEU A C 1
ATOM 1255 O O . LEU A 1 164 ? -10.545 -7.994 13.779 1.00 86.38 16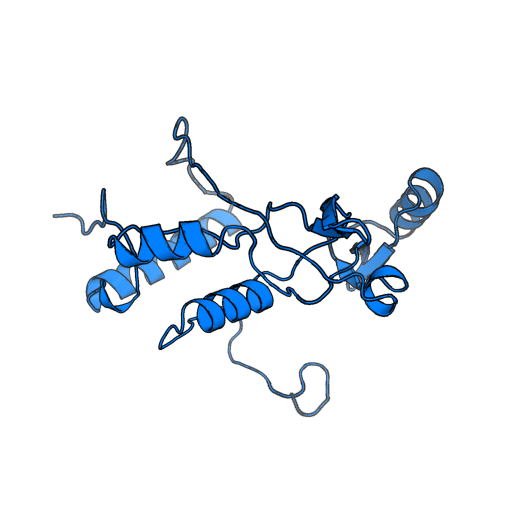4 LEU A O 1
ATOM 1259 N N . ARG A 1 165 ? -10.550 -9.220 11.885 1.00 87.62 165 ARG A N 1
ATOM 1260 C CA . ARG A 1 165 ? -12.003 -9.441 11.799 1.00 87.62 165 ARG A CA 1
ATOM 1261 C C . ARG A 1 165 ? -12.775 -8.120 11.725 1.00 87.62 165 ARG A C 1
ATOM 1263 O O . ARG A 1 165 ? -13.789 -7.950 12.394 1.00 87.62 165 ARG A O 1
ATOM 1270 N N . ALA A 1 166 ? -12.258 -7.180 10.938 1.00 81.38 166 ALA A N 1
ATOM 1271 C CA . ALA A 1 166 ? -12.921 -5.909 10.703 1.00 81.38 166 ALA A CA 1
ATOM 1272 C C . ALA A 1 166 ? -14.284 -6.139 10.033 1.00 81.38 166 ALA A C 1
ATOM 1274 O O . ALA A 1 166 ? -14.405 -6.965 9.130 1.00 81.38 166 ALA A O 1
ATOM 1275 N N . GLU A 1 167 ? -15.295 -5.383 10.459 1.00 83.44 167 GLU A N 1
ATOM 1276 C CA . GLU A 1 167 ? -16.648 -5.447 9.887 1.00 83.44 167 GLU A CA 1
ATOM 1277 C C . GLU A 1 167 ? -16.695 -4.906 8.453 1.00 83.44 167 GLU A C 1
ATOM 1279 O O . GLU A 1 167 ? -17.504 -5.347 7.640 1.00 83.44 167 GLU A O 1
ATOM 1284 N N . ALA A 1 168 ? -15.807 -3.962 8.134 1.00 77.94 168 ALA A N 1
ATOM 1285 C CA . ALA A 1 168 ? -15.707 -3.353 6.820 1.00 77.94 168 ALA A CA 1
ATOM 1286 C C . ALA A 1 168 ? -14.253 -3.008 6.468 1.00 77.94 168 ALA A C 1
ATOM 1288 O O . ALA A 1 168 ? -13.445 -2.665 7.333 1.00 77.94 168 ALA A O 1
ATOM 1289 N N . LEU A 1 169 ? -13.951 -3.046 5.168 1.00 82.88 169 LEU A N 1
ATOM 1290 C CA . LEU A 1 169 ? -12.738 -2.500 4.565 1.00 82.88 169 LEU A CA 1
ATOM 1291 C C . LEU A 1 169 ? -13.151 -1.463 3.522 1.00 82.88 169 LEU A C 1
ATOM 1293 O O . LEU A 1 169 ? -13.887 -1.783 2.592 1.00 82.88 169 LEU A O 1
ATOM 1297 N N . LEU A 1 170 ? -12.653 -0.237 3.666 1.00 81.75 170 LEU A N 1
ATOM 1298 C CA . LEU A 1 170 ? -12.894 0.835 2.707 1.00 81.75 170 LEU A CA 1
ATOM 1299 C C . LEU A 1 170 ? -11.648 1.049 1.843 1.00 81.75 170 LEU A C 1
ATOM 1301 O O . LEU A 1 170 ? -10.589 1.409 2.357 1.00 81.75 170 LEU A O 1
ATOM 1305 N N . LEU A 1 171 ? -11.789 0.845 0.534 1.00 82.19 171 LEU A N 1
ATOM 1306 C CA . LEU A 1 171 ? -10.765 1.157 -0.462 1.00 82.19 171 LEU A CA 1
ATOM 1307 C C . LEU A 1 171 ? -11.211 2.398 -1.235 1.00 82.19 171 LEU A C 1
ATOM 1309 O O . LEU A 1 171 ? -12.235 2.380 -1.914 1.00 82.19 171 LEU A O 1
ATOM 1313 N N . LEU A 1 172 ? -10.461 3.489 -1.091 1.00 80.94 172 LEU A N 1
ATOM 1314 C CA . LEU A 1 172 ? -10.740 4.749 -1.776 1.00 80.94 172 LEU A CA 1
ATOM 1315 C C . LEU A 1 172 ? -9.965 4.788 -3.090 1.00 80.94 172 LEU A C 1
ATOM 1317 O O . LEU A 1 172 ? -8.748 4.606 -3.098 1.00 80.94 172 LEU A O 1
ATOM 1321 N N . THR A 1 173 ? -10.668 5.053 -4.184 1.00 80.81 173 THR A N 1
ATOM 1322 C CA . THR A 1 173 ? -10.099 5.091 -5.532 1.00 80.81 173 THR A CA 1
ATOM 1323 C C . THR A 1 173 ? -10.587 6.320 -6.291 1.00 80.81 173 THR A C 1
ATOM 1325 O O . THR A 1 173 ? -11.586 6.932 -5.919 1.00 80.81 173 THR A O 1
ATOM 1328 N N . ASP A 1 174 ? -9.838 6.718 -7.313 1.00 80.06 174 ASP A N 1
ATOM 1329 C CA . ASP A 1 174 ? -10.149 7.835 -8.205 1.00 80.06 174 ASP A CA 1
ATOM 1330 C C . ASP A 1 174 ? -10.657 7.401 -9.579 1.00 80.06 174 ASP A C 1
ATOM 1332 O O . ASP A 1 174 ? -10.856 8.253 -10.445 1.00 80.06 174 ASP A O 1
ATOM 1336 N N . VAL A 1 175 ? -10.871 6.098 -9.764 1.00 81.88 175 VAL A N 1
ATOM 1337 C CA . VAL A 1 175 ? -11.662 5.588 -10.881 1.00 81.88 175 VAL A CA 1
ATOM 1338 C C . VAL A 1 175 ? -13.143 5.842 -10.619 1.00 81.88 175 VAL A C 1
ATOM 1340 O O . VAL A 1 175 ? -13.587 5.973 -9.479 1.00 81.88 175 VAL A O 1
ATOM 1343 N N . ASP A 1 176 ? -13.906 5.931 -11.693 1.00 82.81 176 ASP A N 1
ATOM 1344 C CA . ASP A 1 176 ? -15.332 6.233 -11.684 1.00 82.81 176 ASP A CA 1
ATOM 1345 C C . ASP A 1 176 ? -16.193 5.112 -11.087 1.00 82.81 176 ASP A C 1
ATOM 1347 O O . ASP A 1 176 ? -17.188 5.399 -10.420 1.00 82.81 176 ASP A O 1
ATOM 1351 N N . ALA A 1 177 ? -15.806 3.849 -11.276 1.00 83.75 177 ALA A N 1
ATOM 1352 C CA . ALA A 1 177 ? -16.505 2.702 -10.711 1.00 83.75 177 ALA A CA 1
ATOM 1353 C C . ALA A 1 177 ? -15.580 1.500 -10.462 1.00 83.75 177 ALA A C 1
ATOM 1355 O O . ALA A 1 177 ? -14.431 1.451 -10.898 1.00 83.75 177 ALA A O 1
ATOM 1356 N N . VAL A 1 178 ? -16.104 0.502 -9.747 1.00 83.12 178 VAL A N 1
ATOM 1357 C CA . VAL A 1 178 ? -15.487 -0.827 -9.670 1.00 83.12 178 VAL A CA 1
ATOM 1358 C C . VAL A 1 178 ? -15.905 -1.617 -10.904 1.00 83.12 178 VAL A C 1
ATOM 1360 O O . VAL A 1 178 ? -17.096 -1.813 -11.135 1.00 83.12 178 VAL A O 1
ATOM 1363 N N . TYR A 1 179 ? -14.924 -2.096 -11.660 1.00 84.56 179 TYR A N 1
ATOM 1364 C CA . TYR A 1 179 ? -15.136 -2.865 -12.880 1.00 84.56 179 TYR A CA 1
ATOM 1365 C C . TYR A 1 179 ? -14.958 -4.359 -12.625 1.00 84.56 179 TYR A C 1
ATOM 1367 O O . TYR A 1 179 ? -13.966 -4.784 -12.027 1.00 84.56 179 TYR A O 1
ATOM 1375 N N . THR A 1 180 ? -15.892 -5.164 -13.121 1.00 86.94 180 THR A N 1
ATOM 1376 C CA . THR A 1 180 ? -15.681 -6.601 -13.325 1.00 86.94 180 THR A CA 1
ATOM 1377 C C . THR A 1 180 ? -15.030 -6.822 -14.690 1.00 86.94 180 THR A C 1
ATOM 1379 O O . THR A 1 180 ? -15.296 -6.071 -15.620 1.00 86.94 180 THR A O 1
ATOM 1382 N N . ASP A 1 181 ? -14.161 -7.828 -14.815 1.00 83.81 181 ASP A N 1
ATOM 1383 C CA . ASP A 1 181 ? -13.527 -8.220 -16.089 1.00 83.81 181 ASP A CA 1
ATOM 1384 C C . ASP A 1 181 ? -12.733 -7.106 -16.805 1.00 83.81 181 ASP A C 1
ATOM 1386 O O . ASP A 1 181 ? -12.655 -7.068 -18.037 1.00 83.81 181 ASP A O 1
ATOM 1390 N N . TRP A 1 182 ? -12.111 -6.211 -16.026 1.00 79.88 182 TRP A N 1
ATOM 1391 C CA . TRP A 1 182 ? -11.297 -5.097 -16.524 1.00 79.88 182 TRP A CA 1
ATOM 1392 C C . TRP A 1 182 ? -10.278 -5.530 -17.591 1.00 79.88 182 TRP A C 1
ATOM 1394 O O . TRP A 1 182 ? -9.528 -6.491 -17.405 1.00 79.88 182 TRP A O 1
ATOM 1404 N N . GLY A 1 183 ? -10.222 -4.783 -18.698 1.00 75.50 183 GLY A N 1
ATOM 1405 C CA . GLY A 1 183 ? -9.353 -5.081 -19.842 1.00 75.50 183 GLY A CA 1
ATOM 1406 C C . GLY A 1 183 ? -9.963 -6.038 -20.872 1.00 75.50 183 GLY A C 1
ATOM 1407 O O . GLY A 1 183 ? -9.305 -6.364 -21.860 1.00 75.50 183 GLY A O 1
ATOM 1408 N N . THR A 1 184 ? -11.211 -6.470 -20.677 1.00 85.75 184 THR A N 1
ATOM 1409 C CA . THR A 1 184 ? -12.008 -7.165 -21.696 1.00 85.75 184 THR A CA 1
ATOM 1410 C C . THR A 1 184 ? -12.997 -6.210 -22.361 1.00 85.75 184 THR A C 1
ATOM 1412 O O . THR A 1 184 ? -13.248 -5.114 -21.871 1.00 85.75 184 THR A O 1
ATOM 1415 N N . SER A 1 185 ? -13.607 -6.634 -23.469 1.00 80.50 185 SER A N 1
ATOM 1416 C CA . SER A 1 185 ? -14.675 -5.872 -24.130 1.00 80.50 185 SER A CA 1
ATOM 1417 C C . SER A 1 185 ? -15.967 -5.758 -23.308 1.00 80.50 185 SER A C 1
ATOM 1419 O O . SER A 1 185 ? -16.895 -5.095 -23.755 1.00 80.50 185 SER A O 1
ATOM 1421 N N . ALA A 1 186 ? -16.065 -6.470 -22.182 1.00 70.50 186 ALA A N 1
ATOM 1422 C CA . ALA A 1 186 ? -17.239 -6.492 -21.312 1.00 70.50 186 ALA A CA 1
ATOM 1423 C C . ALA A 1 186 ? -17.127 -5.537 -20.108 1.00 70.50 186 ALA A C 1
ATOM 1425 O O . ALA A 1 186 ? -18.107 -5.402 -19.377 1.00 70.50 186 ALA A O 1
ATOM 1426 N N . ALA A 1 187 ? -15.954 -4.920 -19.908 1.00 61.22 187 ALA A N 1
ATOM 1427 C CA . ALA A 1 187 ? -15.687 -3.947 -18.850 1.00 61.22 187 ALA A CA 1
ATOM 1428 C C . ALA A 1 187 ? -16.134 -2.532 -19.228 1.00 61.22 187 ALA A C 1
ATOM 1430 O O . ALA A 1 187 ? -15.974 -2.155 -20.412 1.00 61.22 187 ALA A O 1
#